Protein AF-A0A2V9M5H0-F1 (afdb_monomer)

Radius of gyration: 33.0 Å; Cα contacts (8 Å, |Δi|>4): 182; chains: 1; bounding box: 73×69×103 Å

pLDDT: mean 76.14, std 22.95, range [28.11, 98.62]

Structure (mmCIF, N/CA/C/O backbone):
data_AF-A0A2V9M5H0-F1
#
_entry.id   AF-A0A2V9M5H0-F1
#
loop_
_atom_site.group_PDB
_atom_site.id
_atom_site.type_symbol
_atom_site.label_atom_id
_atom_site.label_alt_id
_atom_site.label_comp_id
_atom_site.label_asym_id
_atom_site.label_entity_id
_atom_site.label_seq_id
_atom_site.pdbx_PDB_ins_code
_atom_site.Cartn_x
_atom_site.Cartn_y
_atom_site.Cartn_z
_atom_site.occupancy
_atom_site.B_iso_or_equiv
_atom_site.auth_seq_id
_atom_site.auth_comp_id
_atom_site.auth_asym_id
_atom_site.auth_atom_id
_atom_site.pdbx_PDB_model_num
ATOM 1 N N . MET A 1 1 ? -32.127 46.390 78.665 1.00 34.78 1 MET A N 1
ATOM 2 C CA . MET A 1 1 ? -33.159 45.472 78.131 1.00 34.78 1 MET A CA 1
ATOM 3 C C . MET A 1 1 ? -33.364 45.771 76.650 1.00 34.78 1 MET A C 1
ATOM 5 O O . MET A 1 1 ? -33.407 46.940 76.305 1.00 34.78 1 MET A O 1
ATOM 9 N N . LYS A 1 2 ? -33.476 44.709 75.834 1.00 34.00 2 LYS A N 1
ATOM 10 C CA . LYS A 1 2 ? -33.724 44.644 74.374 1.00 34.00 2 LYS A CA 1
ATOM 11 C C . LYS A 1 2 ? -32.593 45.116 73.438 1.00 34.00 2 LYS A C 1
ATOM 13 O O . LYS A 1 2 ? -32.493 46.277 73.069 1.00 34.00 2 LYS A O 1
ATOM 18 N N . LYS A 1 3 ? -31.771 44.134 73.038 1.00 31.02 3 LYS A N 1
ATOM 19 C CA . LYS A 1 3 ? -30.888 44.161 71.864 1.00 31.02 3 LYS A CA 1
ATOM 20 C C . LYS A 1 3 ? -31.726 44.011 70.590 1.00 31.02 3 LYS A C 1
ATOM 22 O O . LYS A 1 3 ? -32.644 43.196 70.547 1.00 31.02 3 LYS A O 1
ATOM 27 N N . VAL A 1 4 ? -31.344 44.797 69.593 1.00 33.59 4 VAL A N 1
ATOM 28 C CA . VAL A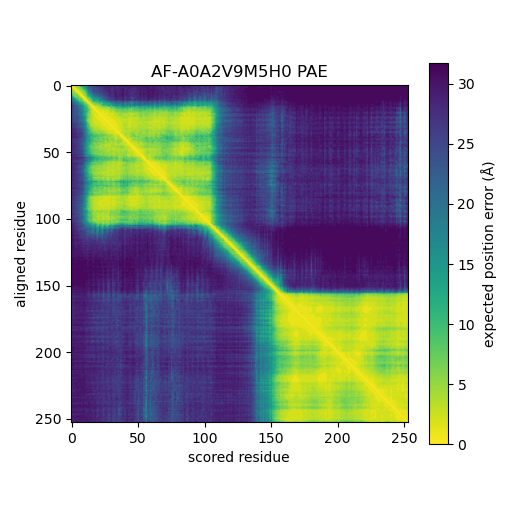 1 4 ? -31.780 44.783 68.197 1.00 33.59 4 VAL A CA 1
ATOM 29 C C . VAL A 1 4 ? -31.398 43.447 67.546 1.00 33.59 4 VAL A C 1
ATOM 31 O O . VAL A 1 4 ? -30.268 42.984 67.702 1.00 33.59 4 VAL A O 1
ATOM 34 N N . GLN A 1 5 ? -32.355 42.828 66.853 1.00 34.06 5 GLN A N 1
ATOM 35 C CA . GLN A 1 5 ? -32.122 41.774 65.866 1.00 34.06 5 GLN A CA 1
ATOM 36 C C . GLN A 1 5 ? -31.777 42.443 64.538 1.00 34.06 5 GLN A C 1
ATOM 38 O O . GLN A 1 5 ? -32.556 43.256 64.048 1.00 34.06 5 GLN A O 1
ATOM 43 N N . GLU A 1 6 ? -30.643 42.069 63.956 1.00 31.70 6 GLU A N 1
ATOM 44 C CA . GLU A 1 6 ? -30.309 42.376 62.572 1.00 31.70 6 GLU A CA 1
ATOM 45 C C . GLU A 1 6 ? -30.124 41.052 61.827 1.00 31.70 6 GLU A C 1
ATOM 47 O O . GLU A 1 6 ? -29.426 40.138 62.276 1.00 31.70 6 GLU A O 1
ATOM 52 N N . VAL A 1 7 ? -30.861 40.947 60.731 1.00 40.22 7 VAL A N 1
ATOM 53 C CA . VAL A 1 7 ? -30.960 39.809 59.824 1.00 40.22 7 VAL A CA 1
ATOM 54 C C . VAL A 1 7 ? -29.658 39.711 59.025 1.00 40.22 7 VAL A C 1
ATOM 56 O O . VAL A 1 7 ? -29.236 40.693 58.424 1.00 40.22 7 VAL A O 1
ATOM 59 N N . LYS A 1 8 ? -29.026 38.531 58.985 1.00 35.78 8 LYS A N 1
ATOM 60 C CA . LYS A 1 8 ? -28.000 38.209 57.981 1.00 35.78 8 LYS A CA 1
ATOM 61 C C . LYS A 1 8 ? -28.547 37.162 57.017 1.00 35.78 8 LYS A C 1
ATOM 63 O O . LYS A 1 8 ? -28.679 35.994 57.373 1.00 35.78 8 LYS A O 1
ATOM 68 N N . GLU A 1 9 ? -28.851 37.617 55.805 1.00 39.59 9 GLU A N 1
ATOM 69 C CA . GLU A 1 9 ? -29.012 36.792 54.609 1.00 39.59 9 GLU A CA 1
ATOM 70 C C . GLU A 1 9 ? -27.697 36.058 54.304 1.00 39.59 9 GLU A C 1
ATOM 72 O O . GLU A 1 9 ? -26.630 36.668 54.222 1.00 39.59 9 GLU A O 1
ATOM 77 N N . GLY A 1 10 ? -27.764 34.736 54.145 1.00 33.97 10 GLY A N 1
ATOM 78 C CA . GLY A 1 10 ? -26.663 33.920 53.638 1.00 33.97 10 GLY A CA 1
ATOM 79 C C . GLY A 1 10 ? -26.808 33.700 52.132 1.00 33.97 10 GLY A C 1
ATOM 80 O O . GLY A 1 10 ? -27.782 33.087 51.701 1.00 33.97 10 GLY A O 1
ATOM 81 N N . LEU A 1 11 ? -25.840 34.170 51.339 1.00 38.91 11 LEU A N 1
ATOM 82 C CA . LEU A 1 11 ? -25.717 33.848 49.910 1.00 38.91 11 LEU A CA 1
ATOM 83 C C . LEU A 1 11 ? -25.011 32.487 49.675 1.00 38.91 11 LEU A C 1
ATOM 85 O O . LEU A 1 11 ? -24.191 32.063 50.496 1.00 38.91 11 LEU A O 1
ATOM 89 N N . PRO A 1 12 ? -25.285 31.796 48.547 1.00 44.12 12 PRO A N 1
ATOM 90 C CA . PRO A 1 12 ? -24.874 30.411 48.305 1.00 44.12 12 PRO A CA 1
ATOM 91 C C . PRO A 1 12 ? -23.406 30.286 47.851 1.00 44.12 12 PRO A C 1
ATOM 93 O O . PRO A 1 12 ? -23.065 30.529 46.696 1.00 44.12 12 PRO A O 1
ATOM 96 N N . GLN A 1 13 ? -22.531 29.805 48.737 1.00 52.72 13 GLN A N 1
ATOM 97 C CA . GLN A 1 13 ? -21.090 29.613 48.477 1.00 52.72 13 GLN A CA 1
ATOM 98 C C . GLN A 1 13 ? -20.757 28.570 47.386 1.00 52.72 13 GLN A C 1
ATOM 100 O O . GLN A 1 13 ? -19.654 28.572 46.846 1.00 52.72 13 GLN A O 1
ATOM 105 N N . LYS A 1 14 ? -21.695 27.682 47.026 1.00 52.81 14 LYS A N 1
ATOM 106 C CA . LYS A 1 14 ? -21.437 26.561 46.101 1.00 52.81 14 LYS A CA 1
ATOM 107 C C . LYS A 1 14 ? -21.393 26.974 44.620 1.00 52.81 14 LYS A C 1
ATOM 109 O O . LYS A 1 14 ? -20.643 26.377 43.858 1.00 52.81 14 LYS A O 1
ATOM 114 N N . GLY A 1 15 ? -22.146 28.005 44.223 1.00 52.25 15 GLY A N 1
ATOM 115 C CA . GLY A 1 15 ? -22.193 28.478 42.829 1.00 52.25 15 GLY A CA 1
ATOM 116 C C . GLY A 1 15 ? -20.956 29.280 42.410 1.00 52.25 15 GLY A C 1
ATOM 117 O O . GLY A 1 15 ? -20.484 29.151 41.287 1.00 52.25 15 GLY A O 1
ATOM 118 N N . ILE A 1 16 ? -20.377 30.044 43.340 1.00 58.12 16 ILE A N 1
ATOM 119 C CA . ILE A 1 16 ? -19.200 30.893 43.084 1.00 58.12 16 ILE A CA 1
ATOM 120 C C . ILE A 1 16 ? -17.950 30.034 42.820 1.00 58.12 16 ILE A C 1
ATOM 122 O O . ILE A 1 16 ? -17.127 30.375 41.975 1.00 58.12 16 ILE A O 1
ATOM 126 N N . ALA A 1 17 ? -17.828 28.885 43.493 1.00 70.06 17 ALA A N 1
ATOM 127 C CA . ALA A 1 17 ? -16.705 27.966 43.307 1.00 70.06 17 ALA A CA 1
ATOM 128 C C . ALA A 1 17 ? -16.717 27.267 41.934 1.00 70.06 17 ALA A C 1
ATOM 130 O O . ALA A 1 17 ? -15.659 27.052 41.346 1.00 70.06 17 ALA A O 1
ATOM 131 N N . GLU A 1 18 ? -17.897 26.921 41.406 1.00 72.19 18 GLU A N 1
ATOM 132 C CA . GLU A 1 18 ? -18.019 26.296 40.080 1.00 72.19 18 GLU A CA 1
ATOM 133 C C . GLU A 1 18 ? -17.842 27.304 38.941 1.00 72.19 18 GLU A C 1
ATOM 135 O O . GLU A 1 18 ? -17.237 26.969 37.922 1.00 72.19 18 GLU A O 1
ATOM 140 N N . GLU A 1 19 ? -18.295 28.544 39.135 1.00 78.44 19 GLU A N 1
ATOM 141 C CA . GLU A 1 19 ? -18.054 29.654 38.209 1.00 78.44 19 GLU A CA 1
ATOM 142 C C . GLU A 1 19 ? -16.553 29.951 38.077 1.00 78.44 19 GLU A C 1
ATOM 144 O O . GLU A 1 19 ? -16.012 29.942 36.971 1.00 78.44 19 GLU A O 1
ATOM 149 N N . LEU A 1 20 ? -15.862 30.092 39.214 1.00 79.12 20 LEU A N 1
ATOM 150 C CA . LEU A 1 20 ? -14.421 30.344 39.264 1.00 79.12 20 LEU A CA 1
ATOM 151 C C . LEU A 1 20 ? -13.610 29.181 38.670 1.00 79.12 20 LEU A C 1
ATOM 153 O O . LEU A 1 20 ? -12.614 29.397 37.978 1.00 79.12 20 LEU A O 1
ATOM 157 N N . LEU A 1 21 ? -14.028 27.935 38.925 1.00 81.69 21 LEU A N 1
ATOM 158 C CA . LEU A 1 21 ? -13.392 26.755 38.338 1.00 81.69 21 LEU A CA 1
ATOM 159 C C . LEU A 1 21 ? -13.551 26.746 36.816 1.00 81.69 21 LEU A C 1
ATOM 161 O O . LEU A 1 21 ? -12.586 26.441 36.113 1.00 81.69 21 LEU A O 1
ATOM 165 N N . ARG A 1 22 ? -14.737 27.095 36.302 1.00 83.81 22 ARG A N 1
ATOM 166 C CA . ARG A 1 22 ? -14.988 27.171 34.860 1.00 83.81 22 ARG A CA 1
ATOM 167 C C . ARG A 1 22 ? -14.125 28.242 34.210 1.00 83.81 22 ARG A C 1
ATOM 169 O O . ARG A 1 22 ? -13.420 27.929 33.260 1.00 83.81 22 ARG A O 1
ATOM 176 N N . GLU A 1 23 ? -14.107 29.450 34.763 1.00 84.12 23 GLU A N 1
ATOM 177 C CA . GLU A 1 23 ? -13.317 30.569 34.239 1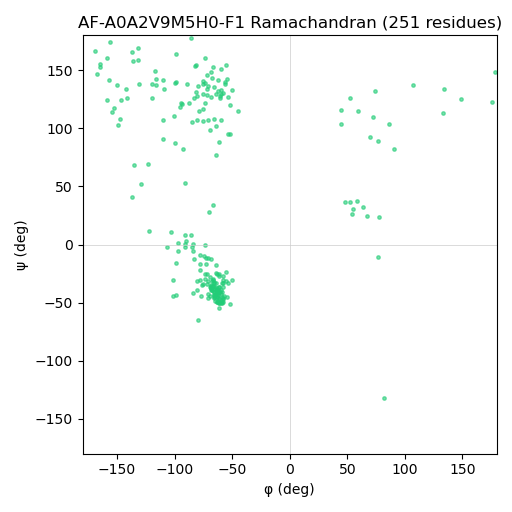.00 84.12 23 GLU A CA 1
ATOM 178 C C . GLU A 1 23 ? -11.817 30.235 34.173 1.00 84.12 23 GLU A C 1
ATOM 180 O O . GLU A 1 23 ? -11.185 30.362 33.119 1.00 84.12 23 GLU A O 1
ATOM 185 N N . LYS A 1 24 ? -11.249 29.715 35.272 1.00 84.06 24 LYS A N 1
ATOM 186 C CA . LYS A 1 24 ? -9.834 29.318 35.314 1.00 84.06 24 LYS A CA 1
ATOM 187 C C . LYS A 1 24 ? -9.524 28.149 34.374 1.00 84.06 24 LYS A C 1
ATOM 189 O O . LYS A 1 24 ? -8.464 28.141 33.748 1.00 84.06 24 LYS A O 1
ATOM 194 N N . SER A 1 25 ? -10.443 27.192 34.236 1.00 85.38 25 SER A N 1
ATOM 195 C CA . SER A 1 25 ? -10.295 26.078 33.289 1.00 85.38 25 SER A CA 1
ATOM 196 C C . SER A 1 25 ? -10.302 26.579 31.845 1.00 85.38 25 SER A C 1
ATOM 198 O O . SER A 1 25 ? -9.433 26.202 31.063 1.00 85.38 25 SER A O 1
ATOM 200 N N . THR A 1 26 ? -11.220 27.481 31.492 1.00 87.25 26 THR A N 1
ATOM 201 C CA . THR A 1 26 ? -11.288 28.081 30.154 1.00 87.25 26 THR A CA 1
ATOM 202 C C . THR A 1 26 ? -9.991 28.804 29.804 1.00 87.25 26 THR A C 1
ATOM 204 O O . THR A 1 26 ? -9.451 28.598 28.718 1.00 87.25 26 THR A O 1
ATOM 207 N N . HIS A 1 27 ? -9.437 29.597 30.726 1.00 86.44 27 HIS A N 1
ATOM 208 C CA . HIS A 1 27 ? -8.154 30.266 30.503 1.00 86.44 27 HIS A CA 1
ATOM 209 C C . HIS A 1 27 ? -6.998 29.271 30.296 1.00 86.44 27 HIS A C 1
ATOM 211 O O . HIS A 1 27 ? -6.175 29.442 29.393 1.00 86.44 27 HIS A O 1
ATOM 217 N N . TYR A 1 28 ? -6.961 28.199 31.090 1.00 86.00 28 TYR A N 1
ATOM 218 C CA . TYR A 1 28 ? -5.961 27.142 30.955 1.00 86.00 28 TYR A CA 1
ATOM 219 C C . TYR A 1 28 ? -6.005 26.474 29.572 1.00 86.00 28 TYR A C 1
ATOM 221 O O . TYR A 1 28 ? -4.983 26.415 28.888 1.00 86.00 28 TYR A O 1
ATOM 229 N N . PHE A 1 29 ? -7.185 26.041 29.115 1.00 86.38 29 PHE A N 1
ATOM 230 C CA . PHE A 1 29 ? -7.321 25.402 27.803 1.00 86.38 29 PHE A CA 1
ATOM 231 C C . PHE A 1 29 ? -7.050 26.369 26.647 1.00 86.38 29 PHE A C 1
ATOM 233 O O . PHE A 1 29 ? -6.415 25.970 25.674 1.00 86.38 29 PHE A O 1
ATOM 240 N N . LYS A 1 30 ? -7.431 27.649 26.765 1.00 86.88 30 LYS A N 1
ATOM 241 C CA . LYS A 1 30 ? -7.050 28.688 25.791 1.00 86.88 30 LYS A CA 1
ATOM 242 C C . LYS A 1 30 ? -5.538 28.848 25.672 1.00 86.88 30 LYS A C 1
ATOM 244 O O . LYS A 1 30 ? -5.026 29.025 24.571 1.00 86.88 30 LYS A O 1
ATOM 249 N N . THR A 1 31 ? -4.824 28.771 26.790 1.00 84.38 31 THR A N 1
ATOM 250 C CA . THR A 1 31 ? -3.361 28.889 26.810 1.00 84.38 31 THR A CA 1
ATOM 251 C C . THR A 1 31 ? -2.706 27.656 26.197 1.00 84.38 31 THR A C 1
ATOM 253 O O . THR A 1 31 ? -1.831 27.786 25.345 1.00 84.38 31 THR A O 1
ATOM 256 N N . LEU A 1 32 ? -3.165 26.461 26.579 1.00 84.00 32 LEU A N 1
ATOM 257 C CA . LEU A 1 32 ? -2.667 25.194 26.043 1.00 84.00 32 LEU A CA 1
ATOM 258 C C . LEU A 1 32 ? -2.862 25.124 24.525 1.00 84.00 32 LEU A C 1
ATOM 260 O O . LEU A 1 32 ? -1.907 24.883 23.791 1.00 84.00 32 LEU A O 1
ATOM 264 N N . LEU A 1 33 ? -4.076 25.411 24.049 1.00 81.56 33 LEU A N 1
ATOM 265 C CA . LEU A 1 33 ? -4.389 25.400 22.622 1.00 81.56 33 LEU A CA 1
ATOM 266 C C . LEU A 1 33 ? -3.679 26.527 21.869 1.00 81.56 33 LEU A C 1
ATOM 268 O O . LEU A 1 33 ? -3.197 26.293 20.767 1.00 81.56 33 LEU A O 1
ATOM 272 N N . GLY A 1 34 ? -3.544 27.718 22.461 1.00 82.44 34 GLY A N 1
ATOM 273 C CA . GLY A 1 34 ? -2.789 28.824 21.866 1.00 82.44 34 GLY A CA 1
ATOM 274 C C . GLY A 1 34 ? -1.315 28.491 21.643 1.00 82.44 34 GLY A C 1
ATOM 275 O O . GLY A 1 34 ? -0.777 28.778 20.573 1.00 82.44 34 GLY A O 1
ATOM 276 N N . LEU A 1 35 ? -0.673 27.803 22.593 1.00 80.31 35 LEU A N 1
ATOM 277 C CA . LEU A 1 35 ? 0.705 27.330 22.432 1.00 80.31 35 LEU A CA 1
ATOM 278 C C . LEU A 1 35 ? 0.833 26.323 21.284 1.00 80.31 35 LEU A C 1
ATOM 280 O O . LEU A 1 35 ? 1.741 26.454 20.462 1.00 80.31 35 LEU A O 1
ATOM 284 N N . THR A 1 36 ? -0.082 25.356 21.191 1.00 77.56 36 THR A N 1
ATOM 285 C CA . THR A 1 36 ? -0.056 24.346 20.123 1.00 77.56 36 THR A CA 1
ATOM 286 C C . THR A 1 36 ? -0.370 24.945 18.750 1.00 77.56 36 THR A C 1
ATOM 288 O O . THR A 1 36 ? 0.293 24.618 17.770 1.00 77.56 36 THR A O 1
ATOM 291 N N . LEU A 1 37 ? -1.319 25.881 18.682 1.00 78.75 37 LEU A N 1
ATOM 292 C CA . LEU A 1 37 ? -1.712 26.586 17.457 1.00 78.75 37 LEU A CA 1
ATOM 293 C C . LEU A 1 37 ? -0.748 27.706 17.049 1.00 78.75 37 LEU A C 1
ATOM 295 O O . LEU A 1 37 ? -0.891 28.269 15.966 1.00 78.75 37 LEU A O 1
ATOM 299 N N . ARG A 1 38 ? 0.219 28.061 17.907 1.00 80.38 38 ARG A N 1
ATOM 300 C CA . ARG A 1 38 ? 1.054 29.270 17.766 1.00 80.38 38 ARG A CA 1
ATOM 301 C C . ARG A 1 38 ? 0.213 30.541 17.585 1.00 80.38 38 ARG A C 1
ATOM 303 O O . ARG A 1 38 ? 0.588 31.454 16.849 1.00 80.38 38 ARG A O 1
ATOM 310 N N . MET A 1 39 ? -0.925 30.594 18.269 1.00 80.50 39 MET A N 1
ATOM 311 C CA . MET A 1 39 ? -1.862 31.711 18.258 1.00 80.50 39 MET A CA 1
ATOM 312 C C . MET A 1 39 ? -1.970 32.316 19.654 1.00 80.50 39 MET A C 1
ATOM 314 O O . MET A 1 39 ? -1.850 31.632 20.667 1.00 80.50 39 MET A O 1
ATOM 318 N N . ASP A 1 40 ? -2.223 33.620 19.709 1.00 78.50 40 ASP A N 1
ATOM 319 C CA . ASP A 1 40 ? -2.496 34.293 20.975 1.00 78.50 40 ASP A CA 1
ATOM 320 C C . ASP A 1 40 ? -3.796 33.746 21.589 1.00 78.50 40 ASP A C 1
ATOM 322 O O . ASP A 1 40 ? -4.832 33.702 20.922 1.00 78.50 40 ASP A O 1
ATOM 326 N N . SER A 1 41 ? -3.750 33.363 22.868 1.00 75.12 41 SER A N 1
ATOM 327 C CA . SER A 1 41 ? -4.897 32.845 23.627 1.00 75.12 41 SER A CA 1
ATOM 328 C C . SER A 1 41 ? -6.117 33.784 23.640 1.00 75.12 41 SER A C 1
ATOM 330 O O . SER A 1 41 ? -7.253 33.324 23.786 1.00 75.12 41 SER A O 1
ATOM 332 N N . HIS A 1 42 ? -5.910 35.091 23.434 1.00 76.38 42 HIS A N 1
ATOM 333 C CA . HIS A 1 42 ? -6.974 36.090 23.330 1.00 76.38 42 HIS A CA 1
ATOM 334 C C . HIS A 1 42 ? -7.684 36.097 21.969 1.00 76.38 42 HIS A C 1
ATOM 336 O O . HIS A 1 42 ? -8.784 36.634 21.871 1.00 76.38 42 HIS A O 1
ATOM 342 N N . LYS A 1 43 ? -7.095 35.492 20.928 1.00 77.75 43 LYS A N 1
ATOM 343 C CA . LYS A 1 43 ? -7.684 35.388 19.579 1.00 77.75 43 LYS A CA 1
ATOM 344 C C . LYS A 1 43 ? -8.513 34.120 19.368 1.00 77.75 43 LYS A C 1
ATOM 346 O O . LYS A 1 43 ? -9.066 33.935 18.288 1.00 77.75 43 LYS A O 1
ATOM 351 N N . ILE A 1 44 ? -8.579 33.252 20.373 1.00 79.38 44 ILE A N 1
ATOM 352 C CA . ILE A 1 44 ? -9.324 31.997 20.310 1.00 79.38 44 ILE A CA 1
ATOM 353 C C . ILE A 1 44 ? -10.721 32.232 20.890 1.00 79.38 44 ILE A C 1
ATOM 355 O O . ILE A 1 44 ? -10.862 32.656 22.042 1.00 79.38 44 ILE A O 1
ATOM 359 N N . ASP A 1 45 ? -11.755 31.968 20.101 1.00 81.69 45 ASP A N 1
ATOM 360 C CA . ASP A 1 45 ? -13.138 31.917 20.570 1.00 81.69 45 ASP A CA 1
ATOM 361 C C . ASP A 1 45 ? -13.374 30.560 21.246 1.00 81.69 45 ASP A C 1
ATOM 363 O O . ASP A 1 45 ? -12.899 29.522 20.786 1.00 81.69 45 ASP A O 1
ATOM 367 N N . THR A 1 46 ? -14.052 30.563 22.391 1.00 82.75 46 THR A N 1
ATOM 368 C CA . THR A 1 46 ? -14.291 29.338 23.163 1.00 82.75 46 THR A CA 1
ATOM 369 C C . THR A 1 46 ? -15.415 28.480 22.593 1.00 82.75 46 THR A C 1
ATOM 371 O O . THR A 1 46 ? -15.451 27.274 22.859 1.00 82.75 46 THR A O 1
ATOM 374 N N . SER A 1 47 ? -16.300 29.099 21.813 1.00 83.00 47 SER A N 1
ATOM 375 C CA . SER A 1 47 ? -17.507 28.505 21.242 1.00 83.00 47 SER A CA 1
ATOM 376 C C . SER A 1 47 ? -17.336 28.069 19.785 1.00 83.00 47 SER A C 1
ATOM 378 O O . SER A 1 47 ? -18.122 27.261 19.290 1.00 83.00 47 SER A O 1
ATOM 380 N N . GLU A 1 48 ? -16.286 28.549 19.122 1.00 84.69 48 GLU A N 1
ATOM 381 C CA . GLU A 1 48 ? -15.974 28.213 17.738 1.00 84.69 48 GLU A CA 1
ATOM 382 C C . GLU A 1 48 ? -15.376 26.794 17.640 1.00 84.69 48 GLU A C 1
ATOM 384 O O . GLU A 1 48 ? -14.531 26.415 18.465 1.00 84.69 48 GLU A O 1
ATOM 389 N N . PRO A 1 49 ? -15.783 25.986 16.641 1.00 85.00 49 PRO A N 1
ATOM 390 C CA . PRO A 1 49 ? -15.199 24.674 16.410 1.00 85.00 49 PRO A CA 1
ATOM 391 C C . PRO A 1 49 ? -13.688 24.743 16.180 1.00 85.00 49 PRO A C 1
ATOM 393 O O . PRO A 1 49 ? -13.196 25.463 15.315 1.00 85.00 49 PRO A O 1
ATOM 396 N N . LEU A 1 50 ? -12.946 23.906 16.900 1.00 80.12 50 LEU A N 1
ATOM 397 C CA . LEU A 1 50 ? -11.494 23.767 16.816 1.00 80.12 50 LEU A CA 1
ATOM 398 C C . LEU A 1 50 ? -11.011 23.498 15.379 1.00 80.12 50 LEU A C 1
ATOM 400 O O . LEU A 1 50 ? -9.967 24.008 14.975 1.00 80.12 50 LEU A O 1
ATOM 404 N N . ALA A 1 51 ? -11.804 22.782 14.576 1.00 78.38 51 ALA A N 1
ATOM 405 C CA . ALA A 1 51 ? -11.530 22.541 13.159 1.00 78.38 51 ALA A CA 1
ATOM 406 C C . ALA A 1 51 ? -11.400 23.840 12.334 1.00 78.38 51 ALA A C 1
ATOM 408 O O . ALA A 1 51 ? -10.573 23.907 11.426 1.00 78.38 51 ALA A O 1
ATOM 409 N N . ASN A 1 52 ? -12.148 24.894 12.682 1.00 81.75 52 ASN A N 1
ATOM 410 C CA . ASN A 1 52 ? -12.134 26.173 11.962 1.00 81.75 52 ASN A CA 1
ATOM 411 C C . ASN A 1 52 ? -10.849 26.979 12.217 1.00 81.75 52 ASN A C 1
ATOM 413 O O . ASN A 1 52 ? -10.502 27.853 11.426 1.00 81.75 52 ASN A O 1
ATOM 417 N N . TYR A 1 53 ? -10.091 26.637 13.264 1.00 78.31 53 TYR A N 1
ATOM 418 C CA . TYR A 1 53 ? -8.747 27.166 13.520 1.00 78.31 53 TYR A CA 1
ATOM 419 C C . TYR A 1 53 ? -7.639 26.393 12.792 1.00 78.31 53 TYR A C 1
ATOM 421 O O . TYR A 1 53 ? -6.459 26.637 13.034 1.00 78.31 53 TYR A O 1
ATOM 429 N N . GLY A 1 54 ? -7.999 25.461 11.902 1.00 72.69 54 GLY A N 1
ATOM 430 C CA . GLY A 1 54 ? -7.037 24.640 11.170 1.00 72.69 54 GLY A CA 1
ATOM 431 C C . GLY A 1 54 ? -6.444 23.509 12.009 1.00 72.69 54 GLY A C 1
ATOM 432 O O . GLY A 1 54 ? -5.347 23.046 11.708 1.00 72.69 54 GLY A O 1
ATOM 433 N N . ILE A 1 55 ? -7.144 23.066 13.061 1.00 74.50 55 ILE A N 1
ATOM 434 C CA . ILE A 1 55 ? -6.746 21.890 13.842 1.00 74.50 55 ILE A CA 1
ATOM 435 C C . ILE A 1 55 ? -6.928 20.642 12.971 1.00 74.50 55 ILE A C 1
ATOM 437 O O . ILE A 1 55 ? -8.033 20.126 12.809 1.00 74.50 55 ILE A O 1
ATOM 441 N N . ASP A 1 56 ? -5.823 20.184 12.388 1.00 74.62 56 ASP A N 1
ATOM 442 C CA . ASP A 1 56 ? -5.741 18.960 11.600 1.00 74.62 56 ASP A CA 1
ATOM 443 C C . ASP A 1 56 ? -5.494 17.718 12.478 1.00 74.62 56 ASP A C 1
ATOM 445 O O . ASP A 1 56 ? -5.333 17.784 13.700 1.00 74.62 56 ASP A O 1
ATOM 449 N N . SER A 1 57 ? -5.447 16.546 11.841 1.00 76.81 57 SER A N 1
ATOM 450 C CA . SER A 1 57 ? -5.226 15.273 12.537 1.00 76.81 57 SER A CA 1
ATOM 451 C C . SER A 1 57 ? -3.876 15.196 13.268 1.00 76.81 57 SER A C 1
ATOM 453 O O . SER A 1 57 ? -3.770 14.470 14.253 1.00 76.81 57 SER A O 1
ATOM 455 N N . ILE A 1 58 ? -2.853 15.945 12.839 1.00 79.25 58 ILE A N 1
ATOM 456 C CA . ILE A 1 58 ? -1.533 15.964 13.487 1.00 79.25 58 ILE A CA 1
ATOM 457 C C . ILE A 1 58 ? -1.598 16.813 14.760 1.00 79.25 58 ILE A C 1
ATOM 459 O O . ILE A 1 58 ? -1.116 16.392 15.815 1.00 79.25 58 ILE A O 1
ATOM 463 N N . LEU A 1 59 ? -2.243 17.978 14.688 1.00 80.00 59 LEU A N 1
ATOM 464 C CA . LEU A 1 59 ? -2.450 18.861 15.833 1.00 80.00 59 LEU A CA 1
ATOM 465 C C . LEU A 1 59 ? -3.350 18.210 16.887 1.00 80.00 59 LEU A C 1
ATOM 467 O O . LEU A 1 59 ? -3.048 18.305 18.074 1.00 80.00 59 LEU A O 1
ATOM 471 N N . ILE A 1 60 ? -4.383 17.463 16.484 1.00 81.38 60 ILE A N 1
ATOM 472 C CA . ILE A 1 60 ? -5.219 16.673 17.409 1.00 81.38 60 ILE A CA 1
ATOM 473 C C . ILE A 1 60 ? -4.371 15.677 18.206 1.00 81.38 60 ILE A C 1
ATOM 475 O O . ILE A 1 60 ? -4.532 15.564 19.422 1.00 81.38 60 ILE A O 1
ATOM 479 N N . VAL A 1 61 ? -3.440 14.976 17.550 1.00 81.75 61 VAL A N 1
ATOM 480 C CA . VAL A 1 61 ? -2.540 14.029 18.227 1.00 81.75 61 VAL A CA 1
ATOM 481 C C . VAL A 1 61 ? -1.630 14.748 19.226 1.00 81.75 61 VAL A C 1
ATOM 483 O O . VAL A 1 61 ? -1.458 14.259 20.343 1.00 81.75 61 VAL A O 1
ATOM 486 N N . GLN A 1 62 ? -1.092 15.917 18.868 1.00 81.44 62 GLN A N 1
ATOM 487 C CA . GLN A 1 62 ? -0.241 16.714 19.760 1.00 81.44 62 GLN A CA 1
ATOM 488 C C . GLN A 1 62 ? -1.009 17.250 20.973 1.00 81.44 62 GLN A C 1
ATOM 490 O O . GLN A 1 62 ? -0.541 17.103 22.100 1.00 81.44 62 GLN A O 1
ATOM 495 N N . ILE A 1 63 ? -2.206 17.806 20.765 1.00 82.81 63 ILE A N 1
ATOM 496 C CA . ILE A 1 63 ? -3.061 18.303 21.851 1.00 82.81 63 ILE A CA 1
ATOM 497 C C . ILE A 1 63 ? -3.438 17.145 22.779 1.00 82.81 63 ILE A C 1
ATOM 499 O O . ILE A 1 63 ? -3.289 17.263 23.993 1.00 82.81 63 ILE A O 1
ATOM 503 N N . ASN A 1 64 ? -3.862 16.003 22.229 1.00 83.69 64 ASN A N 1
ATOM 504 C CA . ASN A 1 64 ? -4.179 14.819 23.027 1.00 83.69 64 ASN A CA 1
ATOM 505 C C . ASN A 1 64 ? -2.974 14.348 23.851 1.00 83.69 64 ASN A C 1
ATOM 507 O O . ASN A 1 64 ? -3.140 13.995 25.015 1.00 83.69 64 ASN A O 1
ATOM 511 N N . HIS A 1 65 ? -1.765 14.369 23.286 1.00 83.06 65 HIS A N 1
ATOM 512 C CA . HIS A 1 65 ? -0.551 14.036 24.026 1.00 83.06 65 HIS A CA 1
ATOM 513 C C . HIS A 1 65 ? -0.312 15.000 25.199 1.00 83.06 65 HIS A C 1
ATOM 515 O O . HIS A 1 65 ? -0.186 14.540 26.332 1.00 83.06 65 HIS A O 1
ATOM 521 N N . SER A 1 66 ? -0.352 16.317 24.963 1.00 81.62 66 SER A N 1
ATOM 522 C CA . SER A 1 66 ? -0.177 17.329 26.017 1.00 81.62 66 SER A CA 1
ATOM 523 C C . SER A 1 66 ? -1.248 17.248 27.105 1.00 81.62 66 SER A C 1
ATOM 525 O O . SER A 1 66 ? -0.959 17.435 28.285 1.00 81.62 66 SER A O 1
ATOM 527 N N . LEU A 1 67 ? -2.491 16.937 26.735 1.00 83.81 67 LEU A N 1
ATOM 528 C CA . LEU A 1 67 ? -3.549 16.723 27.713 1.00 83.81 67 LEU A CA 1
ATOM 529 C C . LEU A 1 67 ? -3.291 15.458 28.544 1.00 83.81 67 LEU A C 1
ATOM 531 O O . LEU A 1 67 ? -3.517 15.486 29.754 1.00 83.81 67 LEU A O 1
ATOM 535 N N . ARG A 1 68 ? -2.785 14.369 27.945 1.00 83.44 68 ARG A N 1
ATOM 536 C CA . ARG A 1 68 ? -2.494 13.127 28.683 1.00 83.44 68 ARG A CA 1
ATOM 537 C C . ARG A 1 68 ? -1.356 13.281 29.683 1.00 83.44 68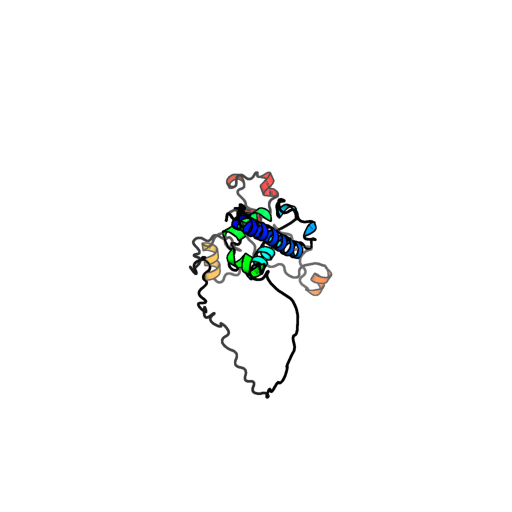 ARG A C 1
ATOM 539 O O . ARG A 1 68 ? -1.427 12.711 30.766 1.00 83.44 68 ARG A O 1
ATOM 546 N N . GLU A 1 69 ? -0.340 14.078 29.361 1.00 80.12 69 GLU A N 1
ATOM 547 C CA . GLU A 1 69 ? 0.739 14.390 30.311 1.00 80.12 69 GLU A CA 1
ATOM 548 C C . GLU A 1 69 ? 0.207 15.032 31.599 1.00 80.12 69 GLU A C 1
ATOM 550 O O . GLU A 1 69 ? 0.772 14.845 32.677 1.00 80.12 69 GLU A O 1
ATOM 555 N N . VAL A 1 70 ? -0.895 15.777 31.491 1.00 78.25 70 VAL A N 1
ATOM 556 C CA . VAL A 1 70 ? -1.441 16.577 32.585 1.00 78.25 70 VAL A CA 1
ATOM 557 C C . VAL A 1 70 ? -2.598 15.882 33.310 1.00 78.25 70 VAL A C 1
ATOM 559 O O . VAL A 1 70 ? -2.652 15.904 34.541 1.00 78.25 70 VAL A O 1
ATOM 562 N N . PHE A 1 71 ? -3.524 15.264 32.576 1.00 78.25 71 PHE A N 1
ATOM 563 C CA . PHE A 1 71 ? -4.744 14.663 33.131 1.00 78.25 71 PHE A CA 1
ATOM 564 C C . PHE A 1 71 ? -4.725 13.128 33.152 1.00 78.25 71 PHE A C 1
ATOM 566 O O . PHE A 1 71 ? -5.660 12.521 33.672 1.00 78.25 71 PHE A O 1
ATOM 573 N N . GLY A 1 72 ? -3.663 12.496 32.646 1.00 77.88 72 GLY A N 1
ATOM 574 C CA . GLY A 1 72 ? -3.533 11.043 32.592 1.00 77.88 72 GLY A CA 1
ATOM 575 C C . GLY A 1 72 ? -4.259 10.449 31.389 1.00 77.88 72 GLY A C 1
ATOM 576 O O . GLY A 1 72 ? -4.086 10.898 30.260 1.00 77.88 72 GLY A O 1
ATOM 577 N N . GLU A 1 73 ? -5.050 9.402 31.595 1.00 75.25 73 GLU A N 1
ATOM 578 C CA . GLU A 1 73 ? -5.703 8.719 30.481 1.00 75.25 73 GLU A CA 1
ATOM 579 C C . GLU A 1 73 ? -6.859 9.526 29.897 1.00 75.25 73 GLU A C 1
ATOM 581 O O . GLU A 1 73 ? -7.827 9.858 30.577 1.00 75.25 73 GLU A O 1
ATOM 586 N N . ILE A 1 74 ? -6.756 9.814 28.600 1.00 77.25 74 ILE A N 1
ATOM 587 C CA . ILE A 1 74 ? -7.760 10.538 27.827 1.00 77.25 74 ILE A CA 1
ATOM 588 C C . ILE A 1 74 ? -8.028 9.756 26.550 1.00 77.25 74 ILE A C 1
ATOM 590 O O . ILE A 1 74 ? -7.089 9.286 25.900 1.00 77.25 74 ILE A O 1
ATOM 594 N N . ASN A 1 75 ? -9.303 9.667 26.171 1.00 77.75 75 ASN A N 1
ATOM 595 C CA . ASN A 1 75 ? -9.714 9.044 24.922 1.00 77.75 75 ASN A CA 1
ATOM 596 C C . ASN A 1 75 ? -9.081 9.755 23.707 1.00 77.75 75 ASN A C 1
ATOM 598 O O . ASN A 1 75 ? -9.130 10.977 23.581 1.00 77.75 75 ASN A O 1
ATOM 602 N N . ASN A 1 76 ? -8.528 8.977 22.779 1.00 71.50 76 ASN A N 1
ATOM 603 C CA . ASN A 1 76 ? -7.939 9.468 21.534 1.00 71.50 76 ASN A CA 1
ATOM 604 C C . ASN A 1 76 ? -8.963 10.182 20.642 1.00 71.50 76 ASN A C 1
ATOM 606 O O . ASN A 1 76 ? -8.579 11.070 19.881 1.00 71.50 76 ASN A O 1
ATOM 610 N N . SER A 1 77 ? -10.249 9.825 20.749 1.00 79.56 77 SER A N 1
ATOM 611 C CA . SER A 1 77 ? -11.334 10.480 20.015 1.00 79.56 77 SER A CA 1
ATOM 612 C C . SER A 1 77 ? -11.871 11.746 20.689 1.00 79.56 77 SER A C 1
ATOM 614 O O . SER A 1 77 ? -12.772 12.369 20.133 1.00 79.56 77 SER A O 1
ATOM 616 N N . LEU A 1 78 ? -11.334 12.164 21.847 1.00 80.94 78 LEU A N 1
ATOM 617 C CA . LEU A 1 78 ? -11.939 13.226 22.659 1.00 80.94 78 LEU A CA 1
ATOM 618 C C . LEU A 1 78 ? -12.222 14.496 21.846 1.00 80.94 78 LEU A C 1
ATOM 620 O O . LEU A 1 78 ? -13.345 14.982 21.850 1.00 80.94 78 LEU A O 1
ATOM 624 N N . LEU A 1 79 ? -11.238 15.010 21.107 1.00 78.31 79 LEU A N 1
ATOM 625 C CA . LEU A 1 79 ? -11.385 16.260 20.348 1.00 78.31 79 LEU A CA 1
ATOM 626 C C . LEU A 1 79 ? -12.303 16.145 19.117 1.00 78.31 79 LEU A C 1
ATOM 628 O O . LEU A 1 79 ? -12.696 17.168 18.562 1.00 78.31 79 LEU A O 1
ATOM 632 N N . PHE A 1 80 ? -12.681 14.928 18.707 1.00 76.88 80 PHE A N 1
ATOM 633 C CA . PHE A 1 80 ? -13.729 14.718 17.700 1.00 76.88 80 PHE A CA 1
ATOM 634 C C . PHE A 1 80 ? -15.132 14.819 18.317 1.00 76.88 80 PHE A C 1
ATOM 636 O O . PHE A 1 80 ? -16.067 15.271 17.652 1.00 76.88 80 PHE A O 1
ATOM 643 N N . GLU A 1 81 ? -15.269 14.429 19.588 1.00 78.75 81 GLU A N 1
ATOM 644 C CA . GLU A 1 81 ? -16.520 14.470 20.353 1.00 78.75 81 GLU A CA 1
ATOM 645 C C . GLU A 1 81 ? -16.774 15.856 20.972 1.00 78.75 81 GLU A C 1
ATOM 647 O O . GLU A 1 81 ? -17.892 16.367 20.925 1.00 78.75 81 GLU A O 1
ATOM 652 N N . VAL A 1 82 ? -15.735 16.492 21.525 1.00 82.06 82 VAL A N 1
ATOM 653 C CA . VAL A 1 82 ? -15.776 17.851 22.087 1.00 82.06 82 VAL A CA 1
ATOM 654 C C . VAL A 1 82 ? -14.989 18.816 21.207 1.00 82.06 82 VAL A C 1
ATOM 656 O O . VAL A 1 82 ? -13.793 19.032 21.378 1.00 82.06 82 VAL A O 1
ATOM 659 N N . GLN A 1 83 ? -15.706 19.415 20.260 1.00 84.62 83 GLN A N 1
ATOM 660 C CA . GLN A 1 83 ? -15.131 20.239 19.196 1.00 84.62 83 GLN A CA 1
ATOM 661 C C . GLN A 1 83 ? -14.885 21.700 19.591 1.00 84.62 83 GLN A C 1
ATOM 663 O O . GLN A 1 83 ? -14.382 22.451 18.769 1.00 84.62 83 GLN A O 1
ATOM 668 N N . THR A 1 84 ? -15.233 22.131 20.805 1.00 87.88 84 THR A N 1
ATOM 669 C CA . THR A 1 84 ? -15.065 23.522 21.267 1.00 87.88 84 THR A CA 1
ATOM 670 C C . THR A 1 84 ? -14.404 23.560 22.642 1.00 87.88 84 THR A C 1
ATOM 672 O O . THR A 1 84 ? -14.465 22.583 23.397 1.00 87.88 84 THR A O 1
ATOM 675 N N . ILE A 1 85 ? -13.792 24.691 23.006 1.00 84.31 85 ILE A N 1
ATOM 676 C CA . ILE A 1 85 ? -13.167 24.859 24.329 1.00 84.31 85 ILE A CA 1
ATOM 677 C C . ILE A 1 85 ? -14.220 24.775 25.431 1.00 84.31 85 ILE A C 1
ATOM 679 O O . ILE A 1 85 ? -13.975 24.150 26.459 1.00 84.31 85 ILE A O 1
ATOM 683 N N . ASP A 1 86 ? -15.408 25.338 25.216 1.00 84.75 86 ASP A N 1
ATOM 684 C CA . ASP A 1 86 ? -16.492 25.265 26.199 1.00 84.75 86 ASP A CA 1
ATOM 685 C C . ASP A 1 86 ? -16.952 23.820 26.437 1.00 84.75 86 ASP A C 1
ATOM 687 O O . ASP A 1 86 ? -17.178 23.405 27.580 1.00 84.75 86 ASP A O 1
ATOM 691 N N . ALA A 1 87 ? -17.031 23.018 25.370 1.00 84.62 87 ALA A N 1
ATOM 692 C CA . ALA A 1 87 ? -17.351 21.599 25.470 1.00 84.62 87 ALA A CA 1
ATOM 693 C C . ALA A 1 87 ? -16.230 20.814 26.175 1.00 84.62 87 ALA A C 1
ATOM 695 O O . ALA A 1 87 ? -16.515 19.961 27.019 1.00 84.62 87 ALA A O 1
ATOM 696 N N . LEU A 1 88 ? -14.969 21.155 25.897 1.00 85.31 88 LEU A N 1
ATOM 697 C CA . LEU A 1 88 ? -13.791 20.569 26.534 1.00 85.31 88 LEU A CA 1
ATOM 698 C C . LEU A 1 88 ? -13.758 20.868 28.040 1.00 85.31 88 LEU A C 1
ATOM 700 O O . LEU A 1 88 ? -13.650 19.955 28.856 1.00 85.31 88 LEU A O 1
ATOM 704 N N . VAL A 1 89 ? -13.942 22.131 28.432 1.00 86.19 89 VAL A N 1
ATOM 705 C CA . VAL A 1 89 ? -14.014 22.560 29.837 1.00 86.19 89 VAL A CA 1
ATOM 706 C C . VAL A 1 89 ? -15.134 21.820 30.561 1.00 86.19 89 VAL A C 1
ATOM 708 O O . VAL A 1 89 ? -14.920 21.264 31.639 1.00 86.19 89 VAL A O 1
ATOM 711 N N . LYS A 1 90 ? -16.324 21.752 29.955 1.00 86.50 90 LYS A N 1
ATOM 712 C CA . LYS A 1 90 ? -17.467 21.030 30.525 1.00 86.50 90 LYS A CA 1
ATOM 713 C C . LYS A 1 90 ? -17.176 19.539 30.703 1.00 86.50 90 LYS A C 1
ATOM 715 O O . LYS A 1 90 ? -17.568 18.968 31.722 1.00 86.50 90 LYS A O 1
ATOM 720 N N . TYR A 1 91 ? -16.491 18.919 29.743 1.00 86.19 91 TYR A N 1
ATOM 721 C CA . TYR A 1 91 ? -16.069 17.525 29.833 1.00 86.19 91 TYR A CA 1
ATOM 722 C C . TYR A 1 91 ? -15.116 17.317 31.014 1.00 86.19 91 TYR A C 1
ATOM 724 O O . TYR A 1 91 ? -15.433 16.531 31.903 1.00 86.19 91 TYR A O 1
ATOM 732 N N . PHE A 1 92 ? -14.019 18.076 31.096 1.00 84.69 92 PHE A N 1
ATOM 733 C CA . PHE A 1 92 ? -13.016 17.896 32.153 1.00 84.69 92 PHE A CA 1
ATOM 734 C C . PHE A 1 92 ? -13.525 18.261 33.552 1.00 84.69 92 PHE A C 1
ATOM 736 O O . PHE A 1 92 ? -13.133 17.614 34.521 1.00 84.69 92 PHE A O 1
ATOM 743 N N . ILE A 1 93 ? -14.448 19.221 33.687 1.00 85.12 93 ILE A N 1
ATOM 744 C CA . ILE A 1 93 ? -15.118 19.485 34.973 1.00 85.12 93 ILE A CA 1
ATOM 745 C C . ILE A 1 93 ? -15.956 18.277 35.416 1.00 85.12 93 ILE A C 1
ATOM 747 O O . ILE A 1 93 ? -16.076 18.022 36.614 1.00 85.12 93 ILE A O 1
ATOM 751 N N . LYS A 1 94 ? -16.533 17.520 34.474 1.00 83.50 94 LYS A N 1
ATOM 752 C CA . LYS A 1 94 ? -17.353 16.339 34.773 1.00 83.50 94 LYS A CA 1
ATOM 753 C C . LYS A 1 94 ? -16.511 15.092 35.058 1.00 83.50 94 LYS A C 1
ATOM 755 O O . LYS A 1 94 ? -16.891 14.309 35.922 1.00 83.50 94 LYS A O 1
ATOM 760 N N . THR A 1 95 ? -15.415 14.888 34.330 1.00 81.94 95 THR A N 1
ATOM 761 C CA . THR A 1 95 ? -14.632 13.638 34.356 1.00 81.94 95 THR A CA 1
ATOM 762 C C . THR A 1 95 ? -13.357 13.720 35.196 1.00 81.94 95 THR A C 1
ATOM 764 O O . THR A 1 95 ? -12.977 12.723 35.801 1.00 81.94 95 THR A O 1
ATOM 767 N N . HIS A 1 96 ? -12.725 14.894 35.299 1.00 81.44 96 HIS A N 1
ATOM 768 C CA . HIS A 1 96 ? -11.413 15.079 35.936 1.00 81.44 96 HIS A CA 1
ATOM 769 C C . HIS A 1 96 ? -11.356 16.332 36.836 1.00 81.44 96 HIS A C 1
ATOM 771 O O . HIS A 1 96 ? -10.358 17.061 36.856 1.00 81.44 96 HIS A O 1
ATOM 777 N N . LYS A 1 97 ? -12.423 16.588 37.609 1.00 79.62 97 LYS A N 1
ATOM 778 C CA . LYS A 1 97 ? -12.559 17.777 38.476 1.00 79.62 97 LYS A CA 1
ATOM 779 C C . LYS A 1 97 ? -11.387 17.955 39.451 1.00 79.62 97 LYS A C 1
ATOM 781 O O . LYS A 1 97 ? -10.847 19.053 39.561 1.00 79.62 97 LYS A O 1
ATOM 786 N N . ASP A 1 98 ? -10.962 16.879 40.111 1.00 76.62 98 ASP A N 1
ATOM 787 C CA . ASP A 1 98 ? -9.901 16.925 41.128 1.00 76.62 98 ASP A CA 1
ATOM 788 C C . ASP A 1 98 ? -8.525 17.234 40.518 1.00 76.62 98 ASP A C 1
ATOM 790 O O . ASP A 1 98 ? -7.726 17.975 41.095 1.00 76.62 98 ASP A O 1
ATOM 794 N N . ALA A 1 99 ? -8.260 16.724 39.310 1.00 78.06 99 ALA A N 1
ATOM 795 C CA . ALA A 1 99 ? -7.040 17.036 38.573 1.00 78.06 99 ALA A CA 1
ATOM 796 C C . ALA A 1 99 ? -7.003 18.520 38.176 1.00 78.06 99 ALA A C 1
ATOM 798 O O . ALA A 1 99 ? -5.991 19.183 38.408 1.00 78.06 99 ALA A O 1
ATOM 799 N N . LEU A 1 100 ? -8.117 19.067 37.667 1.00 80.88 100 LEU A N 1
ATOM 800 C CA . LEU A 1 100 ? -8.237 20.495 37.346 1.00 80.88 100 LEU A CA 1
ATOM 801 C C . LEU A 1 100 ? -7.981 21.382 38.570 1.00 80.88 100 LEU A C 1
ATOM 803 O O . LEU A 1 100 ? -7.211 22.335 38.476 1.00 80.88 100 LEU A O 1
ATOM 807 N N . ILE A 1 101 ? -8.567 21.060 39.726 1.00 79.06 101 ILE A N 1
ATOM 808 C CA . ILE A 1 101 ? -8.375 21.830 40.968 1.00 79.06 101 ILE A CA 1
ATOM 809 C C . ILE A 1 101 ? -6.895 21.852 41.382 1.00 79.06 101 ILE A C 1
ATOM 811 O O . ILE A 1 101 ? -6.355 22.917 41.706 1.00 79.06 101 ILE A O 1
ATOM 815 N N . LYS A 1 102 ? -6.215 20.703 41.279 1.00 81.38 102 LYS A N 1
ATOM 816 C CA . LYS A 1 102 ? -4.791 20.556 41.602 1.00 81.38 102 LYS A CA 1
ATOM 817 C C . LYS A 1 102 ? -3.883 21.349 40.654 1.00 81.38 102 LYS A C 1
ATOM 819 O O . LYS A 1 102 ? -2.952 22.013 41.112 1.00 81.38 102 LYS A O 1
ATOM 824 N N . ILE A 1 103 ? -4.149 21.304 39.346 1.00 77.94 103 ILE A N 1
ATOM 825 C CA . ILE A 1 103 ? -3.360 22.007 38.314 1.00 77.94 103 ILE A CA 1
ATOM 826 C C . ILE A 1 103 ? -3.556 23.518 38.412 1.00 77.94 103 ILE A C 1
ATOM 828 O O . ILE A 1 103 ? -2.588 24.276 38.385 1.00 77.94 103 ILE A O 1
ATOM 832 N N . LEU A 1 104 ? -4.804 23.954 38.591 1.00 79.12 104 LEU A N 1
ATOM 833 C CA . LEU A 1 104 ? -5.163 25.364 38.740 1.00 79.12 104 LEU A CA 1
ATOM 834 C C . LEU A 1 104 ? -4.767 25.930 40.112 1.00 79.12 104 LEU A C 1
ATOM 836 O O . LEU A 1 104 ? -5.000 27.113 40.371 1.00 79.12 104 LEU A O 1
ATOM 840 N N . ARG A 1 105 ? -4.177 25.095 40.988 1.00 67.50 105 ARG A N 1
ATOM 841 C CA . ARG A 1 105 ? -3.771 25.422 42.363 1.00 67.50 105 ARG A CA 1
ATOM 842 C C . ARG A 1 105 ? -4.881 26.140 43.133 1.00 67.50 105 ARG A C 1
ATOM 844 O O . ARG A 1 105 ? -4.619 27.026 43.944 1.00 67.50 105 ARG A O 1
ATOM 851 N N . LEU A 1 106 ? -6.129 25.746 42.883 1.00 61.03 106 LEU A N 1
ATOM 852 C CA . LEU A 1 106 ? -7.301 26.314 43.549 1.00 61.03 106 LEU A CA 1
ATOM 853 C C . LEU A 1 106 ? -7.359 25.941 45.041 1.00 61.03 106 LEU A C 1
ATOM 855 O O . LEU A 1 106 ? -8.070 26.597 45.793 1.00 61.03 106 LEU A O 1
ATOM 859 N N . ASP A 1 107 ? -6.535 24.984 45.480 1.00 48.50 107 ASP A N 1
ATOM 860 C CA . ASP A 1 107 ? -6.333 24.630 46.892 1.00 48.50 107 ASP A CA 1
ATOM 861 C C . ASP A 1 107 ? -5.480 25.648 47.679 1.00 48.50 107 ASP A C 1
ATOM 863 O O . ASP A 1 107 ? -5.378 25.561 48.901 1.00 48.50 107 ASP A O 1
ATOM 867 N N . LYS A 1 108 ? -4.846 26.620 47.007 1.00 41.53 108 LYS A N 1
ATOM 868 C CA . LYS A 1 108 ? -4.019 27.661 47.641 1.00 41.53 108 LYS A CA 1
ATOM 869 C C . LYS A 1 108 ? -4.318 29.041 47.058 1.00 41.53 108 LYS A C 1
ATOM 871 O O . LYS A 1 108 ? -3.483 29.661 46.409 1.00 41.53 108 LYS A O 1
ATOM 876 N N . GLN A 1 109 ? -5.511 29.550 47.338 1.00 40.72 109 GLN A N 1
ATOM 877 C CA . GLN A 1 109 ? -5.737 30.994 47.417 1.00 40.72 109 GLN A CA 1
ATOM 878 C C . GLN A 1 109 ? -6.302 31.351 48.789 1.00 40.72 109 GLN A C 1
ATOM 880 O O . GLN A 1 109 ? -7.442 31.771 48.921 1.00 40.72 109 GLN A O 1
ATOM 885 N N . THR A 1 110 ? -5.448 31.204 49.799 1.00 35.00 110 THR A N 1
ATOM 886 C CA . THR A 1 110 ? -5.296 32.195 50.867 1.00 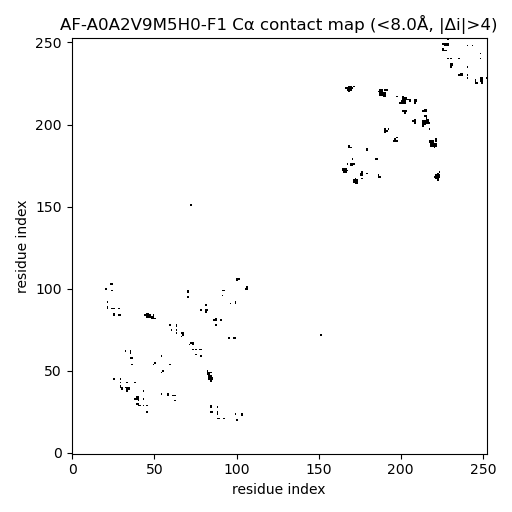35.00 110 THR A CA 1
ATOM 887 C C . THR A 1 110 ? -3.827 32.192 51.308 1.00 35.00 110 THR A C 1
ATOM 889 O O . THR A 1 110 ? -3.335 31.150 51.739 1.00 35.00 110 THR A O 1
ATOM 892 N N . VAL A 1 111 ? -3.210 33.378 51.252 1.00 32.91 111 VAL A N 1
ATOM 893 C CA . VAL A 1 111 ? -2.003 33.845 51.971 1.00 32.91 111 VAL A CA 1
ATOM 894 C C . VAL A 1 111 ? -0.613 33.549 51.347 1.00 32.91 111 VAL A C 1
ATOM 896 O O . VAL A 1 111 ? -0.122 32.426 51.415 1.00 32.91 111 VAL A O 1
ATOM 899 N N . ASP A 1 112 ? -0.050 34.618 50.753 1.00 29.83 112 ASP A N 1
ATOM 900 C CA . ASP A 1 112 ? 1.332 35.167 50.797 1.00 29.83 112 ASP A CA 1
ATOM 901 C C . ASP A 1 112 ? 2.515 34.290 50.330 1.00 29.83 112 ASP A C 1
ATOM 903 O O . ASP A 1 112 ? 2.702 33.153 50.747 1.00 29.83 112 ASP A O 1
ATOM 907 N N . GLU A 1 113 ? 3.191 34.675 49.242 1.00 29.92 113 GLU A N 1
ATOM 908 C CA . GLU A 1 113 ? 4.368 35.569 49.157 1.00 29.92 113 GLU A CA 1
ATOM 909 C C . GLU A 1 113 ? 5.689 34.937 49.630 1.00 29.92 113 GLU A C 1
ATOM 911 O O . GLU A 1 113 ? 5.799 34.344 50.694 1.00 29.92 113 GLU A O 1
ATOM 916 N N . GLU A 1 114 ? 6.687 35.133 48.766 1.00 28.81 114 GLU A N 1
ATOM 917 C CA . GLU A 1 114 ? 8.102 35.271 49.098 1.00 28.81 114 GLU A CA 1
ATOM 918 C C . GLU A 1 114 ? 8.919 34.040 49.557 1.00 28.81 114 GLU A C 1
ATOM 920 O O . GLU A 1 114 ? 8.896 33.560 50.682 1.00 28.81 114 GLU A O 1
ATOM 925 N N . ASP A 1 115 ? 9.800 33.654 48.626 1.00 28.11 115 ASP A N 1
ATOM 926 C CA . ASP A 1 115 ? 11.248 33.790 48.823 1.00 28.11 115 ASP A CA 1
ATOM 927 C C . ASP A 1 115 ? 12.080 32.514 49.088 1.00 28.11 115 ASP A C 1
ATOM 929 O O . ASP A 1 115 ? 11.760 31.607 49.852 1.00 28.11 115 ASP A O 1
ATOM 933 N N . SER A 1 116 ? 13.226 32.514 48.401 1.00 30.45 116 SER A N 1
ATOM 934 C CA . SER A 1 116 ? 14.482 31.863 48.767 1.00 30.45 116 SER A CA 1
ATOM 935 C C . SER A 1 116 ? 14.655 30.343 48.591 1.00 30.45 116 SER A C 1
ATOM 937 O O . SER A 1 116 ? 14.620 29.530 49.511 1.00 30.45 116 SER A O 1
ATOM 939 N N . ARG A 1 117 ? 15.117 29.986 47.382 1.00 29.56 117 ARG A N 1
ATOM 940 C CA . ARG A 1 117 ? 16.314 29.122 47.198 1.00 29.56 117 ARG A CA 1
ATOM 941 C C . ARG A 1 117 ? 17.511 29.759 47.951 1.00 29.56 117 ARG A C 1
ATOM 943 O O . ARG A 1 117 ? 17.535 30.986 47.978 1.00 29.56 117 ARG A O 1
ATOM 950 N N . PRO A 1 118 ? 18.567 29.034 48.417 1.00 41.44 118 PRO A N 1
ATOM 951 C CA . PRO A 1 118 ? 19.413 28.272 47.483 1.00 41.44 118 PRO A CA 1
ATOM 952 C C . PRO A 1 118 ? 20.270 27.083 47.997 1.00 41.44 118 PRO A C 1
ATOM 954 O O . PRO A 1 118 ? 20.654 26.973 49.151 1.00 41.44 118 PRO A O 1
ATOM 957 N N . HIS A 1 119 ? 20.647 26.251 47.013 1.00 29.47 119 HIS A N 1
ATOM 958 C CA . HIS A 1 119 ? 21.962 25.624 46.770 1.00 29.47 119 HIS A CA 1
ATOM 959 C C . HIS A 1 119 ? 22.686 24.838 47.883 1.00 29.47 119 HIS A C 1
ATOM 961 O O . HIS A 1 119 ? 23.206 25.418 48.831 1.00 29.47 119 HIS A O 1
ATOM 967 N N . LYS A 1 120 ? 23.056 23.586 47.556 1.00 30.83 120 LYS A N 1
ATOM 968 C CA . LYS A 1 120 ? 24.486 23.225 47.465 1.00 30.83 120 LYS A CA 1
ATOM 969 C C . LYS A 1 120 ? 24.760 21.981 46.611 1.00 30.83 120 LYS A C 1
ATOM 971 O O . LYS A 1 120 ? 24.235 20.902 46.848 1.00 30.83 120 LYS A O 1
ATOM 976 N N . VAL A 1 121 ? 25.629 22.197 45.627 1.00 28.25 121 VAL A N 1
ATOM 977 C CA . VAL A 1 121 ? 26.325 21.231 44.765 1.00 28.25 121 VAL A CA 1
ATOM 978 C C . VAL A 1 121 ? 27.552 20.673 45.499 1.00 28.25 121 VAL A C 1
ATOM 980 O O . VAL A 1 121 ? 28.131 21.400 46.311 1.00 28.25 121 VAL A O 1
ATOM 983 N N . LYS A 1 122 ? 27.967 19.454 45.106 1.00 30.00 122 LYS A N 1
ATOM 984 C CA . LYS A 1 122 ? 29.309 18.802 45.137 1.00 30.00 122 LYS A CA 1
ATOM 985 C C . LYS A 1 122 ? 29.164 17.374 45.698 1.00 30.00 122 LYS A C 1
ATOM 987 O O . LYS A 1 122 ? 28.471 17.186 46.683 1.00 30.00 122 LYS A O 1
ATOM 992 N N . THR A 1 123 ? 29.739 16.308 45.139 1.00 28.17 123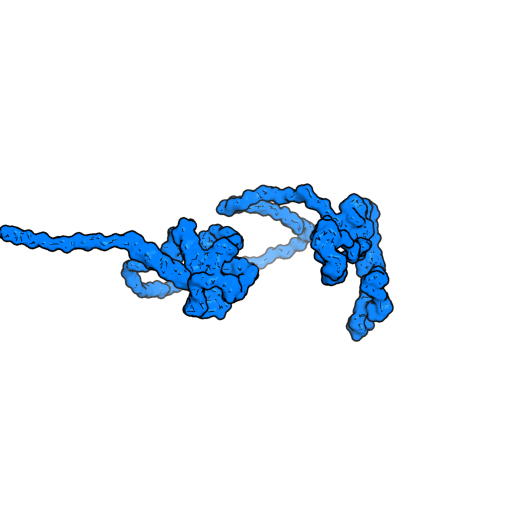 THR A N 1
ATOM 993 C CA . THR A 1 123 ? 30.967 16.182 44.340 1.00 28.17 123 THR A CA 1
ATOM 994 C C . THR A 1 123 ? 31.008 14.797 43.684 1.00 28.17 123 THR A C 1
ATOM 996 O O . THR A 1 123 ? 30.565 13.817 44.278 1.00 28.17 123 THR A O 1
ATOM 999 N N . GLU A 1 124 ? 31.591 14.736 42.491 1.00 30.70 124 GLU A N 1
ATOM 1000 C CA . GLU A 1 124 ? 31.990 13.533 41.754 1.00 30.70 124 GLU A CA 1
ATOM 1001 C C . GLU A 1 124 ? 33.011 12.684 42.524 1.00 30.70 124 GLU A C 1
ATOM 1003 O O . GLU A 1 124 ? 33.866 13.257 43.198 1.00 30.70 124 GLU A O 1
ATOM 1008 N N . LYS A 1 125 ? 33.007 11.358 42.297 1.00 31.75 125 LYS A N 1
ATOM 1009 C CA . LYS A 1 125 ? 34.221 10.560 42.020 1.00 31.75 125 LYS A CA 1
ATOM 1010 C C . LYS A 1 125 ? 33.890 9.319 41.180 1.00 31.75 125 LYS A C 1
ATOM 1012 O O . LYS A 1 125 ? 33.189 8.416 41.625 1.00 31.75 125 LYS A O 1
ATOM 1017 N N . THR A 1 126 ? 34.467 9.275 39.986 1.00 29.89 126 THR A N 1
ATOM 1018 C CA . THR A 1 126 ? 34.713 8.085 39.156 1.00 29.89 126 THR A CA 1
ATOM 1019 C C . THR A 1 126 ? 35.865 7.253 39.744 1.00 29.89 126 THR A C 1
ATOM 1021 O O . THR A 1 126 ? 36.700 7.802 40.470 1.00 29.89 126 THR A O 1
ATOM 1024 N N . PRO A 1 127 ? 35.990 5.961 39.377 1.00 35.56 127 PRO A N 1
ATOM 1025 C CA . PRO A 1 127 ? 37.190 5.589 38.616 1.00 35.56 127 PRO A CA 1
ATOM 1026 C C . PRO A 1 127 ? 36.992 4.542 37.489 1.00 35.56 127 PRO A C 1
ATOM 1028 O O . PRO A 1 127 ? 36.361 3.508 37.657 1.00 35.56 127 PRO A O 1
ATOM 1031 N N . VAL A 1 128 ? 37.584 4.866 36.332 1.00 30.98 128 VAL A N 1
ATOM 1032 C CA . VAL A 1 128 ? 38.563 4.118 35.500 1.00 30.98 128 VAL A CA 1
ATOM 1033 C C . VAL A 1 128 ? 38.391 2.602 35.189 1.00 30.98 128 VAL A C 1
ATOM 1035 O O . VAL A 1 128 ? 38.765 1.736 35.967 1.00 30.98 128 VAL A O 1
ATOM 1038 N N . ILE A 1 129 ? 37.952 2.336 33.944 1.00 34.81 129 ILE A N 1
ATOM 1039 C CA . ILE A 1 129 ? 38.524 1.510 32.836 1.00 34.81 129 ILE A CA 1
ATOM 1040 C C . ILE A 1 129 ? 39.124 0.096 33.103 1.00 34.81 129 ILE A C 1
ATOM 1042 O O . ILE A 1 129 ? 40.232 -0.044 33.607 1.00 34.81 129 ILE A O 1
ATOM 1046 N N . SER A 1 130 ? 38.499 -0.954 32.530 1.00 32.19 130 SER A N 1
ATOM 1047 C CA . SER A 1 130 ? 39.000 -1.789 31.393 1.00 32.19 130 SER A CA 1
ATOM 1048 C C . SER A 1 130 ? 38.550 -3.263 31.427 1.00 32.19 130 SER A C 1
ATOM 1050 O O . SER A 1 130 ? 38.867 -4.007 32.348 1.00 32.19 130 SER A O 1
ATOM 1052 N N . LYS A 1 131 ? 37.918 -3.734 30.339 1.00 37.41 131 LYS A N 1
ATOM 1053 C CA . LYS A 1 131 ? 38.489 -4.720 29.392 1.00 37.41 131 LYS A CA 1
ATOM 1054 C C . LYS A 1 131 ? 37.462 -5.116 28.327 1.00 37.41 131 LYS A C 1
ATOM 1056 O O . LYS A 1 131 ? 36.390 -5.636 28.613 1.00 37.41 131 LYS A O 1
ATOM 1061 N N . SER A 1 132 ? 37.861 -4.891 27.081 1.00 38.59 132 SER A N 1
ATOM 1062 C CA . SER A 1 132 ? 37.250 -5.433 25.871 1.00 38.59 132 SER A CA 1
ATOM 1063 C C . SER A 1 132 ? 37.416 -6.953 25.820 1.00 38.59 132 SER A C 1
ATOM 1065 O O . SER A 1 132 ? 38.521 -7.466 26.019 1.00 38.59 132 SER A O 1
ATOM 1067 N N . ARG A 1 133 ? 36.341 -7.666 25.470 1.00 37.41 133 ARG A N 1
ATOM 1068 C CA . ARG A 1 133 ? 36.443 -8.851 24.614 1.00 37.41 133 ARG A CA 1
ATOM 1069 C C . ARG A 1 133 ? 35.136 -9.095 23.865 1.00 37.41 133 ARG A C 1
ATOM 1071 O O . ARG A 1 133 ? 34.107 -9.414 24.450 1.00 37.41 133 ARG A O 1
ATOM 1078 N N . SER A 1 134 ? 35.242 -8.938 22.551 1.00 42.88 134 SER A N 1
ATOM 1079 C CA . SER A 1 134 ? 34.281 -9.342 21.531 1.00 42.88 134 SER A CA 1
ATOM 1080 C C . SER A 1 134 ? 33.851 -10.800 21.703 1.00 42.88 134 SER A C 1
ATOM 1082 O O . SER A 1 134 ? 34.695 -11.689 21.841 1.00 42.88 134 SER A O 1
ATOM 1084 N N . ARG A 1 135 ? 32.538 -11.031 21.642 1.00 40.75 135 ARG A N 1
ATOM 1085 C CA . ARG A 1 135 ? 31.938 -12.249 21.094 1.00 40.75 135 ARG A CA 1
ATOM 1086 C C . ARG A 1 135 ? 30.599 -11.878 20.458 1.00 40.75 135 ARG A C 1
ATOM 1088 O O . ARG A 1 135 ? 29.637 -11.554 21.147 1.00 40.75 135 ARG A O 1
ATOM 1095 N N . ASN A 1 136 ? 30.587 -11.907 19.129 1.00 44.34 136 ASN A N 1
ATOM 1096 C CA . ASN A 1 136 ? 29.381 -11.965 18.316 1.00 44.34 136 ASN A CA 1
ATOM 1097 C C . ASN A 1 136 ? 28.535 -13.178 18.720 1.00 44.34 136 ASN A C 1
ATOM 1099 O O . ASN A 1 136 ? 29.069 -14.269 18.920 1.00 44.34 136 ASN A O 1
ATOM 1103 N N . GLY A 1 137 ? 27.219 -12.980 18.765 1.00 46.59 137 GLY A N 1
ATOM 1104 C CA . GLY A 1 137 ? 26.230 -14.045 18.895 1.00 46.59 137 GLY A CA 1
ATOM 1105 C C . GLY A 1 137 ? 25.172 -13.727 19.946 1.00 46.59 137 GLY A C 1
ATOM 1106 O O . GLY A 1 137 ? 25.466 -13.755 21.134 1.00 46.59 137 GLY A O 1
ATOM 1107 N N . ARG A 1 138 ? 23.928 -13.526 19.482 1.00 49.47 138 ARG A N 1
ATOM 1108 C CA . ARG A 1 138 ? 22.674 -13.280 20.234 1.00 49.47 138 ARG A CA 1
ATOM 1109 C C . ARG A 1 138 ? 22.346 -11.808 20.504 1.00 49.47 138 ARG A C 1
ATOM 1111 O O . ARG A 1 138 ? 22.500 -11.294 21.605 1.00 49.47 138 ARG A O 1
ATOM 1118 N N . ARG A 1 139 ? 21.760 -11.168 19.489 1.00 39.62 139 ARG A N 1
ATOM 1119 C CA . ARG A 1 139 ? 20.817 -10.051 19.658 1.00 39.62 139 ARG A CA 1
ATOM 1120 C C . ARG A 1 139 ? 19.528 -10.295 18.866 1.00 39.62 139 ARG A C 1
ATOM 1122 O O . ARG A 1 139 ? 19.066 -9.437 18.137 1.00 39.62 139 ARG A O 1
ATOM 1129 N N . PHE A 1 140 ? 18.922 -11.460 19.065 1.00 41.84 140 PHE A N 1
ATOM 1130 C CA . PHE A 1 140 ? 17.485 -11.458 19.322 1.00 41.84 140 PHE A CA 1
ATOM 1131 C C . PHE A 1 140 ? 17.382 -11.422 20.838 1.00 41.84 140 PHE A C 1
ATOM 1133 O O . PHE A 1 140 ? 17.360 -12.457 21.503 1.00 41.84 140 PHE A O 1
ATOM 1140 N N . ALA A 1 141 ? 17.500 -10.213 21.394 1.00 43.59 141 ALA A N 1
ATOM 1141 C CA . ALA A 1 141 ? 17.038 -9.996 22.748 1.00 43.59 141 ALA A CA 1
ATOM 1142 C C . ALA A 1 141 ? 15.553 -10.329 22.686 1.00 43.59 141 ALA A C 1
ATOM 1144 O O . ALA A 1 141 ? 14.793 -9.617 22.032 1.00 43.59 141 ALA A O 1
ATOM 1145 N N . ALA A 1 142 ? 15.191 -11.476 23.262 1.00 42.38 142 ALA A N 1
ATOM 1146 C CA . ALA A 1 142 ? 13.819 -11.764 23.605 1.00 42.38 142 ALA A CA 1
ATOM 1147 C C . ALA A 1 142 ? 13.301 -10.494 24.268 1.00 42.38 142 ALA A C 1
ATOM 1149 O O . ALA A 1 142 ? 13.850 -10.056 25.284 1.00 42.38 142 ALA A O 1
ATOM 1150 N N . TRP A 1 143 ? 12.340 -9.854 23.610 1.00 41.84 143 TRP A N 1
ATOM 1151 C CA . TRP A 1 143 ? 11.536 -8.818 24.214 1.00 41.84 143 TRP A CA 1
ATOM 1152 C C . TRP A 1 143 ? 10.832 -9.521 25.368 1.00 41.84 143 TRP A C 1
ATOM 1154 O O . TRP A 1 143 ? 9.815 -10.185 25.195 1.00 41.84 143 TRP A O 1
ATOM 1164 N N . SER A 1 144 ? 11.498 -9.529 26.521 1.00 45.72 144 SER A N 1
ATOM 1165 C CA . SER A 1 144 ? 10.902 -9.942 27.769 1.00 45.72 144 SER A CA 1
ATOM 1166 C C . SER A 1 144 ? 9.823 -8.908 27.984 1.00 45.72 144 SER A C 1
ATOM 1168 O O . SER A 1 144 ? 10.136 -7.761 28.308 1.00 45.72 144 SER A O 1
ATOM 1170 N N . ALA A 1 145 ? 8.588 -9.301 27.686 1.00 50.53 145 ALA A N 1
ATOM 1171 C CA . ALA A 1 145 ? 7.399 -8.559 28.028 1.00 50.53 145 ALA A CA 1
ATOM 1172 C C . ALA A 1 145 ? 7.480 -8.306 29.533 1.00 50.53 145 ALA A C 1
ATOM 1174 O O . ALA A 1 145 ? 7.203 -9.183 30.347 1.00 50.53 145 ALA A O 1
ATOM 1175 N N . SER A 1 146 ? 7.988 -7.136 29.905 1.00 45.09 146 SER A N 1
ATOM 1176 C CA . SER A 1 146 ? 7.802 -6.627 31.245 1.00 45.09 146 SER A CA 1
ATOM 1177 C C . SER A 1 146 ? 6.311 -6.373 31.326 1.00 45.09 146 SER A C 1
ATOM 1179 O O . SER A 1 146 ? 5.799 -5.479 30.656 1.00 45.09 146 SER A O 1
ATOM 1181 N N . GLU A 1 147 ? 5.608 -7.213 32.076 1.00 53.38 147 GLU A N 1
ATOM 1182 C CA . GLU A 1 147 ? 4.223 -6.997 32.462 1.00 53.38 147 GLU A CA 1
ATOM 1183 C C . GLU A 1 147 ? 4.160 -5.746 33.345 1.00 53.38 147 GLU A C 1
ATOM 1185 O O . GLU A 1 147 ? 4.078 -5.806 34.564 1.00 53.38 147 GLU A O 1
ATOM 1190 N N . THR A 1 148 ? 4.233 -4.571 32.726 1.00 43.44 148 THR A N 1
ATOM 1191 C CA . THR A 1 148 ? 3.702 -3.349 33.314 1.00 43.44 148 THR A CA 1
ATOM 1192 C C . THR A 1 148 ? 2.199 -3.441 33.156 1.00 43.44 148 THR A C 1
ATOM 1194 O O . THR A 1 148 ? 1.698 -3.414 32.035 1.00 43.44 148 THR A O 1
ATOM 1197 N N . GLU A 1 149 ? 1.483 -3.696 34.246 1.00 49.41 149 GLU A N 1
ATOM 1198 C CA . GLU A 1 149 ? 0.024 -3.615 34.316 1.00 49.41 149 GLU A CA 1
ATOM 1199 C C . GLU A 1 149 ? -0.445 -2.248 33.791 1.00 49.41 149 GLU A C 1
ATOM 1201 O O . GLU A 1 149 ? -0.452 -1.254 34.514 1.00 49.41 149 GLU A O 1
ATOM 1206 N N . ASP A 1 150 ? -0.810 -2.201 32.509 1.00 43.16 150 ASP A N 1
ATOM 1207 C CA . ASP A 1 150 ? -1.542 -1.094 31.908 1.00 43.16 150 ASP A CA 1
ATOM 1208 C C . ASP A 1 150 ? -2.968 -1.139 32.451 1.00 43.16 150 ASP A C 1
ATOM 1210 O O . ASP A 1 150 ? -3.766 -2.008 32.098 1.00 43.16 150 ASP A O 1
ATOM 1214 N N . LYS A 1 151 ? -3.279 -0.195 33.339 1.00 50.25 151 LYS A N 1
ATOM 1215 C CA . LYS A 1 151 ? -4.649 0.172 33.704 1.00 50.25 151 LYS A CA 1
ATOM 1216 C C . LYS A 1 151 ? -5.153 1.305 32.807 1.00 50.25 151 LYS A C 1
ATOM 1218 O O . LYS A 1 151 ? -5.682 2.279 33.323 1.00 50.25 151 LYS A O 1
ATOM 1223 N N . ALA A 1 152 ? -5.053 1.085 31.497 1.00 51.41 152 ALA A N 1
ATOM 1224 C CA . ALA A 1 152 ? -5.918 1.692 30.497 1.00 51.41 152 ALA A CA 1
ATOM 1225 C C . ALA A 1 152 ? -6.817 0.594 29.952 1.00 51.41 152 ALA A C 1
ATOM 1227 O O . ALA A 1 152 ? -6.329 -0.489 29.652 1.00 51.41 152 ALA A O 1
ATOM 1228 N N . GLY A 1 153 ? -8.119 0.836 29.825 1.00 54.44 153 GLY A N 1
ATOM 1229 C CA . GLY A 1 153 ? -9.125 -0.159 29.426 1.00 54.44 153 GLY A CA 1
ATOM 1230 C C . GLY A 1 153 ? -9.035 -0.696 27.987 1.00 54.44 153 GLY A C 1
ATOM 1231 O O . GLY A 1 153 ? -10.071 -0.973 27.392 1.00 54.44 153 GLY A O 1
ATOM 1232 N N . ILE A 1 154 ? -7.839 -0.845 27.417 1.00 62.59 154 ILE A N 1
ATOM 1233 C CA . ILE A 1 154 ? -7.583 -1.673 26.239 1.00 62.59 154 ILE A CA 1
ATOM 1234 C C . ILE A 1 154 ? -6.977 -2.961 26.783 1.00 62.59 154 ILE A C 1
ATOM 1236 O O . ILE A 1 154 ? -5.875 -2.951 27.332 1.00 62.59 154 ILE A O 1
ATOM 1240 N N . SER A 1 155 ? -7.723 -4.062 26.705 1.00 69.19 155 SER A N 1
ATOM 1241 C CA . SER A 1 155 ? -7.208 -5.355 27.139 1.00 69.19 155 SER A CA 1
ATOM 1242 C C . SER A 1 155 ? -5.890 -5.651 26.421 1.00 69.19 155 SER A C 1
ATOM 1244 O O . SER A 1 155 ? -5.727 -5.363 25.235 1.00 69.19 155 SER A O 1
ATOM 1246 N N . LYS A 1 156 ? -4.935 -6.259 27.131 1.00 79.12 156 LYS A N 1
ATOM 1247 C CA . LYS A 1 156 ? -3.699 -6.803 26.539 1.00 79.12 156 LYS A CA 1
ATOM 1248 C C . LYS A 1 156 ? -3.972 -8.047 25.686 1.00 79.12 156 LYS A C 1
ATOM 1250 O O . LYS A 1 156 ? -3.125 -8.935 25.582 1.00 79.12 156 LYS A O 1
ATOM 1255 N N . ASP A 1 157 ? -5.171 -8.144 25.130 1.00 87.88 157 ASP A N 1
ATOM 1256 C CA . ASP A 1 157 ? -5.580 -9.299 24.370 1.00 87.88 157 ASP A CA 1
ATOM 1257 C C . ASP A 1 157 ? -4.821 -9.300 23.041 1.00 87.88 157 ASP A C 1
ATOM 1259 O O . ASP A 1 157 ? -4.680 -8.256 22.391 1.00 87.88 157 ASP A O 1
ATOM 1263 N N . PRO A 1 158 ? -4.305 -10.462 22.616 1.00 91.38 158 PRO A N 1
ATOM 1264 C CA . PRO A 1 158 ? -3.694 -10.591 21.307 1.00 91.38 158 PRO A CA 1
ATOM 1265 C C . PRO A 1 158 ? -4.663 -10.173 20.196 1.00 91.38 158 PRO A C 1
ATOM 1267 O O . PRO A 1 158 ? -5.834 -10.555 20.193 1.00 91.38 158 PRO A O 1
ATOM 1270 N N . ILE A 1 159 ? -4.154 -9.440 19.205 1.00 91.06 159 ILE A N 1
ATOM 1271 C CA . ILE A 1 159 ? -4.923 -9.101 18.006 1.00 91.06 159 ILE A CA 1
ATOM 1272 C C . ILE A 1 159 ? -4.932 -10.309 17.069 1.00 91.06 159 ILE A C 1
ATOM 1274 O O . ILE A 1 159 ? -3.891 -10.720 16.553 1.00 91.06 159 ILE A O 1
ATOM 1278 N N . ALA A 1 160 ? -6.112 -10.883 16.847 1.00 96.50 160 ALA A N 1
ATOM 1279 C CA . ALA A 1 160 ? -6.283 -12.003 15.933 1.00 96.50 160 ALA A CA 1
ATOM 1280 C C . ALA A 1 160 ? -6.380 -11.524 14.476 1.00 96.50 160 ALA A C 1
ATOM 1282 O O . ALA A 1 160 ? -7.179 -10.649 14.144 1.00 96.50 160 ALA A O 1
ATOM 1283 N N . ILE A 1 161 ? -5.610 -12.157 13.589 1.00 96.00 161 ILE A N 1
ATOM 1284 C CA . ILE A 1 161 ? -5.781 -12.027 12.139 1.00 96.00 161 ILE A CA 1
ATOM 1285 C C . ILE A 1 161 ? -6.852 -13.037 11.719 1.00 96.00 161 ILE A C 1
ATOM 1287 O O . ILE A 1 161 ? -6.597 -14.239 11.702 1.00 96.00 161 ILE A O 1
ATOM 1291 N N . ILE A 1 162 ? -8.056 -12.554 11.411 1.00 97.56 162 ILE A N 1
ATOM 1292 C CA . ILE A 1 162 ? -9.212 -13.401 11.056 1.00 97.56 162 ILE A CA 1
ATOM 1293 C C . ILE A 1 162 ? -9.432 -13.552 9.544 1.00 97.56 162 ILE A C 1
ATOM 1295 O O . ILE A 1 162 ? -10.300 -14.310 9.122 1.00 97.56 162 ILE A O 1
ATOM 1299 N N . GLY A 1 163 ? -8.659 -12.839 8.724 1.00 97.50 163 GLY A N 1
ATOM 1300 C CA . GLY A 1 163 ? -8.761 -12.881 7.269 1.00 97.50 163 GLY A CA 1
ATOM 1301 C C . GLY A 1 163 ? -7.538 -12.264 6.602 1.00 97.50 163 GLY A C 1
ATOM 1302 O O . GLY A 1 163 ? -6.870 -11.409 7.183 1.00 97.50 163 GLY A O 1
ATOM 1303 N N . MET A 1 164 ? -7.237 -12.724 5.389 1.00 97.44 164 MET A N 1
ATOM 1304 C CA . MET A 1 164 ? -6.143 -12.219 4.567 1.00 97.44 164 MET A CA 1
ATOM 1305 C C . MET A 1 164 ? -6.505 -12.386 3.091 1.00 97.44 164 MET A C 1
ATOM 1307 O O . MET A 1 164 ? -7.009 -13.432 2.685 1.00 97.44 164 MET A O 1
ATOM 1311 N N . SER A 1 165 ? -6.211 -11.368 2.295 1.00 96.50 165 SER A N 1
ATOM 1312 C CA . SER A 1 165 ? -6.251 -11.386 0.835 1.00 96.50 165 SER A CA 1
ATOM 1313 C C . SER A 1 165 ? -5.001 -10.678 0.315 1.00 96.50 165 SER A C 1
ATOM 1315 O O . SER A 1 165 ? -4.356 -9.916 1.039 1.00 96.50 165 SER A O 1
ATOM 1317 N N . GLY A 1 166 ? -4.604 -10.967 -0.921 1.00 95.38 166 GLY A N 1
ATOM 1318 C CA . GLY A 1 166 ? -3.442 -10.316 -1.509 1.00 95.38 166 GLY A CA 1
ATOM 1319 C C . GLY A 1 166 ? -3.125 -10.802 -2.914 1.00 95.38 166 GLY A C 1
ATOM 1320 O O . GLY A 1 166 ? -3.342 -11.968 -3.254 1.00 95.38 166 GLY A O 1
ATOM 1321 N N . ARG A 1 167 ? -2.576 -9.888 -3.715 1.00 97.06 167 ARG A N 1
ATOM 1322 C CA . ARG A 1 167 ? -1.975 -10.151 -5.025 1.00 97.06 167 ARG A CA 1
ATOM 1323 C C . ARG A 1 167 ? -0.493 -9.807 -4.944 1.00 97.06 167 ARG A C 1
ATOM 1325 O O . ARG A 1 167 ? -0.120 -8.783 -4.378 1.00 97.06 167 ARG A O 1
ATOM 1332 N N . TYR A 1 168 ? 0.337 -10.657 -5.530 1.00 97.94 168 TYR A N 1
ATOM 1333 C CA . TYR A 1 168 ? 1.793 -10.550 -5.514 1.00 97.94 168 TYR A CA 1
ATOM 1334 C C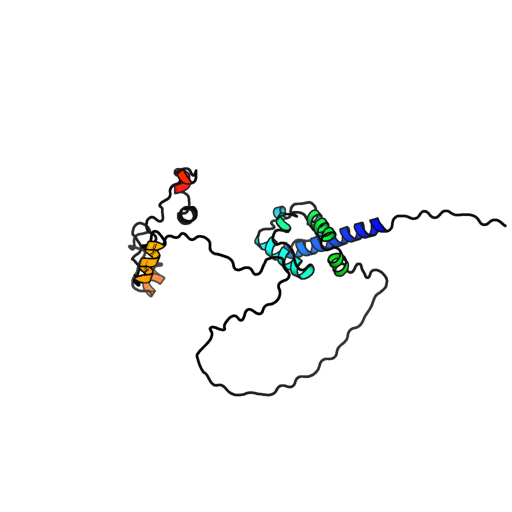 . TYR A 1 168 ? 2.356 -10.846 -6.912 1.00 97.94 168 TYR A C 1
ATOM 1336 O O . TYR A 1 168 ? 1.632 -11.363 -7.770 1.00 97.94 168 TYR A O 1
ATOM 1344 N N . PRO A 1 169 ? 3.634 -10.527 -7.182 1.00 98.31 169 PRO A N 1
ATOM 1345 C CA . PRO A 1 169 ? 4.258 -10.872 -8.453 1.00 98.31 169 PRO A CA 1
ATOM 1346 C C . PRO A 1 169 ? 4.124 -12.366 -8.771 1.00 98.31 169 PRO A C 1
ATOM 1348 O O . PRO A 1 169 ? 4.455 -13.213 -7.940 1.00 98.31 169 PRO A O 1
ATOM 1351 N N . GLN A 1 170 ? 3.605 -12.677 -9.963 1.00 97.62 170 GLN A N 1
ATOM 1352 C CA . GLN A 1 170 ? 3.285 -14.040 -10.413 1.00 97.62 170 GLN A CA 1
ATOM 1353 C C . GLN A 1 170 ? 2.357 -14.832 -9.464 1.00 97.62 170 GLN A C 1
ATOM 1355 O O . GLN A 1 170 ? 2.403 -16.064 -9.427 1.00 97.62 170 GLN A O 1
ATOM 1360 N N . ALA A 1 171 ? 1.523 -14.153 -8.670 1.00 97.94 171 ALA A N 1
ATOM 1361 C CA . ALA A 1 171 ? 0.590 -14.783 -7.740 1.00 97.94 171 ALA A CA 1
ATOM 1362 C C . ALA A 1 171 ? -0.681 -13.942 -7.555 1.00 97.94 171 ALA A C 1
ATOM 1364 O O . ALA A 1 171 ? -0.718 -12.962 -6.814 1.00 97.94 171 ALA A O 1
ATOM 1365 N N . LYS A 1 172 ? -1.770 -14.371 -8.199 1.00 96.44 172 LYS A N 1
ATOM 1366 C CA . LYS A 1 172 ? -3.078 -13.698 -8.121 1.00 96.44 172 LYS A CA 1
ATOM 1367 C C . LYS A 1 172 ? -3.814 -13.882 -6.785 1.00 96.44 172 LYS A C 1
ATOM 1369 O O . LYS A 1 172 ? -4.839 -13.247 -6.579 1.00 96.44 172 LYS A O 1
ATOM 1374 N N . ASN A 1 173 ? -3.348 -14.796 -5.938 1.00 97.12 173 ASN A N 1
ATOM 1375 C CA . ASN A 1 173 ? -3.941 -15.135 -4.648 1.00 97.12 173 ASN A CA 1
ATOM 1376 C C . ASN A 1 173 ? -2.890 -15.747 -3.705 1.00 97.12 173 ASN A C 1
ATOM 1378 O O . ASN A 1 173 ? -1.746 -16.002 -4.102 1.00 97.12 173 ASN A O 1
ATOM 1382 N N . LEU A 1 174 ? -3.288 -15.979 -2.452 1.00 98.12 174 LEU A N 1
ATOM 1383 C CA . LEU A 1 174 ? -2.413 -16.487 -1.394 1.00 98.12 174 LEU A CA 1
ATOM 1384 C C . LEU A 1 174 ? -1.928 -17.912 -1.659 1.00 98.12 174 LEU A C 1
ATOM 1386 O O . LEU A 1 174 ? -0.800 -18.242 -1.303 1.00 98.12 174 LEU A O 1
ATOM 1390 N N . GLU A 1 175 ? -2.737 -18.740 -2.319 1.00 98.44 175 GLU A N 1
ATOM 1391 C CA . GLU A 1 175 ? -2.362 -20.105 -2.684 1.00 98.44 175 GLU A CA 1
ATOM 1392 C C . GLU A 1 175 ? -1.205 -20.092 -3.686 1.00 98.44 175 GLU A C 1
ATOM 1394 O O . GLU A 1 175 ? -0.187 -20.746 -3.467 1.00 98.44 175 GLU A O 1
ATOM 1399 N N . ALA A 1 176 ? -1.312 -19.291 -4.752 1.00 98.38 176 ALA A N 1
ATOM 1400 C CA . ALA A 1 176 ? -0.234 -19.131 -5.724 1.00 98.38 176 ALA A CA 1
ATOM 1401 C C . ALA A 1 176 ? 1.020 -18.514 -5.085 1.00 98.38 176 ALA A C 1
ATOM 1403 O O . ALA A 1 176 ? 2.139 -18.942 -5.370 1.00 98.38 176 ALA A O 1
ATOM 1404 N N . TYR A 1 177 ? 0.842 -17.544 -4.183 1.00 98.56 177 TYR A N 1
ATOM 1405 C CA . TYR A 1 177 ? 1.955 -16.940 -3.453 1.00 98.56 177 TYR A CA 1
ATOM 1406 C C . TYR A 1 177 ? 2.682 -17.970 -2.581 1.00 98.56 177 TYR A C 1
ATOM 1408 O O . TYR A 1 177 ? 3.912 -18.043 -2.597 1.00 98.56 177 TYR A O 1
ATOM 1416 N N . TRP A 1 178 ? 1.936 -18.826 -1.880 1.00 98.50 178 TRP A N 1
ATOM 1417 C CA . TRP A 1 178 ? 2.502 -19.898 -1.069 1.00 98.50 178 TRP A CA 1
ATOM 1418 C C . TRP A 1 178 ? 3.284 -20.918 -1.903 1.00 98.50 178 TRP A C 1
ATOM 1420 O O . TRP A 1 178 ? 4.379 -21.321 -1.506 1.00 98.50 178 TRP A O 1
ATOM 1430 N N . GLU A 1 179 ? 2.784 -21.303 -3.079 1.00 98.62 179 GLU A N 1
ATOM 1431 C CA . GLU A 1 179 ? 3.533 -22.180 -3.988 1.00 98.62 179 GLU A CA 1
ATOM 1432 C C . GLU A 1 179 ? 4.834 -21.532 -4.482 1.00 98.62 179 GLU A C 1
ATOM 1434 O O . GLU A 1 179 ? 5.871 -22.202 -4.546 1.00 98.62 179 GLU A O 1
ATOM 1439 N N . ASN A 1 180 ? 4.822 -20.227 -4.774 1.00 98.44 180 ASN A N 1
ATOM 1440 C CA . ASN A 1 180 ? 6.031 -19.492 -5.154 1.00 98.44 180 ASN A CA 1
ATOM 1441 C C . ASN A 1 180 ? 7.073 -19.515 -4.026 1.00 98.44 180 ASN A C 1
ATOM 1443 O O . ASN A 1 180 ? 8.235 -19.834 -4.276 1.00 98.44 180 ASN A O 1
ATOM 1447 N N . LEU A 1 181 ? 6.656 -19.265 -2.780 1.00 98.50 181 LEU A N 1
ATOM 1448 C CA . LEU A 1 181 ? 7.545 -19.323 -1.615 1.00 98.50 181 LEU A CA 1
ATOM 1449 C C . LEU A 1 181 ? 8.112 -20.728 -1.393 1.00 98.50 181 LEU A C 1
ATOM 1451 O O . LEU A 1 181 ? 9.321 -20.894 -1.239 1.00 98.50 181 LEU A O 1
ATOM 1455 N N . LYS A 1 182 ? 7.250 -21.749 -1.416 1.00 98.50 182 LYS A N 1
ATOM 1456 C CA . LYS A 1 182 ? 7.633 -23.151 -1.195 1.00 98.50 182 LYS A CA 1
ATOM 1457 C C . LYS A 1 182 ? 8.624 -23.655 -2.244 1.00 98.50 182 LYS A C 1
ATOM 1459 O O . LYS A 1 182 ? 9.519 -24.430 -1.919 1.00 98.50 182 LYS A O 1
ATOM 1464 N N . SER A 1 183 ? 8.464 -23.218 -3.492 1.00 98.38 183 SER A N 1
ATOM 1465 C CA . SER A 1 183 ? 9.359 -23.575 -4.598 1.00 98.38 183 SER A CA 1
ATOM 1466 C C . SER A 1 183 ? 10.616 -22.703 -4.687 1.00 98.38 183 SER A C 1
ATOM 1468 O O . SER A 1 183 ? 11.484 -22.998 -5.505 1.00 98.38 183 SER A O 1
ATOM 1470 N N . GLY A 1 184 ? 10.740 -21.653 -3.863 1.00 98.12 184 GLY A N 1
ATOM 1471 C CA . GLY A 1 184 ? 11.855 -20.705 -3.934 1.00 98.12 184 GLY A CA 1
ATOM 1472 C C . GLY A 1 184 ? 11.896 -19.935 -5.257 1.00 98.12 184 GLY A C 1
ATOM 1473 O O . GLY A 1 184 ? 12.976 -19.647 -5.770 1.00 98.12 184 GLY A O 1
ATOM 1474 N N . ARG A 1 185 ? 10.728 -19.658 -5.848 1.00 98.06 185 ARG A N 1
ATOM 1475 C CA . ARG A 1 185 ? 10.620 -19.038 -7.170 1.00 98.06 185 ARG A CA 1
ATOM 1476 C C . ARG A 1 185 ? 11.100 -17.586 -7.148 1.00 98.06 185 ARG A C 1
ATOM 1478 O O . ARG A 1 185 ? 10.555 -16.761 -6.417 1.00 98.06 185 ARG A O 1
ATOM 1485 N N . ASP A 1 186 ? 12.031 -17.260 -8.042 1.00 98.31 186 ASP A N 1
ATOM 1486 C CA . ASP A 1 186 ? 12.365 -15.874 -8.367 1.00 98.31 186 ASP A CA 1
ATOM 1487 C C . ASP A 1 186 ? 11.266 -15.266 -9.254 1.00 98.31 186 ASP A C 1
ATOM 1489 O O . ASP A 1 186 ? 10.996 -15.743 -10.359 1.00 98.31 186 ASP A O 1
ATOM 1493 N N . CYS A 1 187 ? 10.597 -14.236 -8.735 1.00 98.19 187 CYS A N 1
ATOM 1494 C CA . CYS A 1 187 ? 9.500 -13.546 -9.412 1.00 98.19 187 CYS A CA 1
ATOM 1495 C C . CYS A 1 187 ? 9.925 -12.190 -10.002 1.00 98.19 187 CYS A C 1
ATOM 1497 O O . CYS A 1 187 ? 9.065 -11.398 -10.396 1.00 98.19 187 CYS A O 1
ATOM 1499 N N . ILE A 1 188 ? 11.230 -11.903 -10.043 1.00 98.31 188 ILE A N 1
ATOM 1500 C CA . ILE A 1 188 ? 11.778 -10.683 -10.625 1.00 98.31 188 ILE A CA 1
ATOM 1501 C C . ILE A 1 188 ? 11.857 -10.825 -12.145 1.00 98.31 188 ILE A C 1
ATOM 1503 O O . ILE A 1 188 ? 12.413 -11.777 -12.687 1.00 98.31 188 ILE A O 1
ATOM 1507 N N . VAL A 1 189 ? 11.292 -9.846 -12.842 1.00 97.69 189 VAL A N 1
ATOM 1508 C CA . VAL A 1 189 ? 11.253 -9.781 -14.304 1.00 97.69 189 VAL A CA 1
ATOM 1509 C C . VAL A 1 189 ? 11.680 -8.395 -14.774 1.00 97.69 189 VAL A C 1
ATOM 1511 O O . VAL A 1 189 ? 11.832 -7.469 -13.972 1.00 97.69 189 VAL A O 1
ATOM 1514 N N . GLU A 1 190 ? 11.911 -8.242 -16.075 1.00 97.56 190 GLU A N 1
ATOM 1515 C CA . GLU A 1 190 ? 12.115 -6.912 -16.647 1.00 97.56 190 GLU A CA 1
ATOM 1516 C C . GLU A 1 190 ? 10.827 -6.083 -16.562 1.00 97.56 190 GLU A C 1
ATOM 1518 O O . GLU A 1 190 ? 9.727 -6.640 -16.570 1.00 97.56 190 GLU A O 1
ATOM 1523 N N . ILE A 1 191 ? 10.955 -4.754 -16.509 1.00 97.81 191 ILE A N 1
ATOM 1524 C CA . ILE A 1 191 ? 9.807 -3.837 -16.526 1.00 97.81 191 ILE A CA 1
ATOM 1525 C C . ILE A 1 191 ? 8.899 -4.172 -17.725 1.00 97.81 191 ILE A C 1
ATOM 1527 O O . ILE A 1 191 ? 9.350 -4.094 -18.874 1.00 97.81 191 ILE A O 1
ATOM 1531 N N . PRO A 1 192 ? 7.618 -4.524 -17.493 1.00 96.12 192 PRO A N 1
ATOM 1532 C CA . PRO A 1 192 ? 6.688 -4.817 -18.572 1.00 96.12 192 PRO A CA 1
ATOM 1533 C C . PRO A 1 192 ? 6.477 -3.597 -19.470 1.00 96.12 192 PRO A C 1
ATOM 1535 O O . PRO A 1 192 ? 6.319 -2.479 -18.979 1.00 96.12 192 PRO A O 1
ATOM 1538 N N . LYS A 1 193 ? 6.373 -3.816 -20.787 1.00 94.19 193 LYS A N 1
ATOM 1539 C CA . LYS A 1 193 ? 6.134 -2.740 -21.772 1.00 94.19 193 LYS A CA 1
ATOM 1540 C C . LYS A 1 193 ? 4.846 -1.950 -21.514 1.00 94.19 193 LYS A C 1
ATOM 1542 O O . LYS A 1 193 ? 4.771 -0.792 -21.901 1.00 94.19 193 LYS A O 1
ATOM 1547 N N . GLU A 1 194 ? 3.859 -2.576 -20.871 1.00 94.00 194 GLU A N 1
ATOM 1548 C CA . GLU A 1 194 ? 2.604 -1.940 -20.448 1.00 94.00 194 GLU A CA 1
ATOM 1549 C C . GLU A 1 194 ? 2.822 -0.838 -19.396 1.00 94.00 194 GLU A C 1
ATOM 1551 O O . GLU A 1 194 ? 2.021 0.084 -19.297 1.00 94.00 194 GLU A O 1
ATOM 1556 N N . ARG A 1 195 ? 3.919 -0.897 -18.626 1.00 94.62 195 ARG A N 1
ATOM 1557 C CA . ARG A 1 195 ? 4.302 0.164 -17.688 1.00 94.62 195 ARG A CA 1
ATOM 1558 C C . ARG A 1 195 ? 4.972 1.309 -18.438 1.00 94.62 195 ARG A C 1
ATOM 1560 O O . ARG A 1 195 ? 4.442 2.414 -18.483 1.00 94.62 195 ARG A O 1
ATOM 1567 N N . TRP A 1 196 ? 6.135 1.032 -19.021 1.00 94.69 196 TRP A N 1
ATOM 1568 C CA . TRP A 1 196 ? 6.858 1.936 -19.913 1.00 94.69 196 TRP A CA 1
ATOM 1569 C C . TRP A 1 196 ? 7.937 1.164 -20.690 1.00 94.69 196 TRP A C 1
ATOM 1571 O O . TRP A 1 196 ? 8.402 0.114 -20.234 1.00 94.69 196 TRP A O 1
ATOM 1581 N N . PRO A 1 197 ? 8.351 1.650 -21.875 1.00 95.19 197 PRO A N 1
ATOM 1582 C CA . PRO A 1 197 ? 9.449 1.049 -22.621 1.00 95.19 197 PRO A CA 1
ATOM 1583 C C . PRO A 1 197 ? 10.794 1.249 -21.906 1.00 95.19 197 PRO A C 1
ATOM 1585 O O . PRO A 1 197 ? 11.032 2.266 -21.259 1.00 95.19 197 PRO A O 1
ATOM 1588 N N . LEU A 1 198 ? 11.705 0.286 -22.073 1.00 94.88 198 LEU A N 1
ATOM 1589 C CA . LEU A 1 198 ? 13.086 0.410 -21.587 1.00 94.88 198 LEU A CA 1
ATOM 1590 C C . LEU A 1 198 ? 13.922 1.384 -22.430 1.00 94.88 198 LEU A C 1
ATOM 1592 O O . LEU A 1 198 ? 14.892 1.951 -21.927 1.00 94.88 198 LEU A O 1
ATOM 1596 N N . GLU A 1 199 ? 13.548 1.574 -23.697 1.00 93.69 199 GLU A N 1
ATOM 1597 C CA . GLU A 1 199 ? 14.194 2.517 -24.609 1.00 93.69 199 GLU A CA 1
ATOM 1598 C C . GLU A 1 199 ? 14.087 3.938 -24.046 1.00 93.69 199 GLU A C 1
ATOM 1600 O O . GLU A 1 199 ? 13.002 4.397 -23.695 1.00 93.69 199 GLU A O 1
ATOM 1605 N N . GLY A 1 200 ? 15.221 4.624 -23.908 1.00 92.38 200 GLY A N 1
ATOM 1606 C CA . GLY A 1 200 ? 15.276 5.945 -23.277 1.00 92.38 200 GLY A CA 1
ATOM 1607 C C . GLY A 1 200 ? 15.190 5.944 -21.743 1.00 92.38 200 GLY A C 1
ATOM 1608 O O . GLY A 1 200 ? 15.507 6.968 -21.148 1.00 92.38 200 GLY A O 1
ATOM 1609 N N . PHE A 1 201 ? 14.857 4.817 -21.102 1.00 95.56 201 PHE A N 1
ATOM 1610 C CA . PHE A 1 201 ? 14.789 4.683 -19.640 1.00 95.56 201 PHE A CA 1
ATOM 1611 C C . PHE A 1 201 ? 16.010 3.978 -19.037 1.00 95.56 201 PHE A C 1
ATOM 1613 O O . PHE A 1 201 ? 16.523 4.424 -18.015 1.00 95.56 201 PHE A O 1
ATOM 1620 N N . PHE A 1 202 ? 16.475 2.878 -19.637 1.00 96.88 202 PHE A N 1
ATOM 1621 C CA . PHE A 1 202 ? 17.532 2.033 -19.073 1.00 96.88 202 PHE A CA 1
ATOM 1622 C C . PHE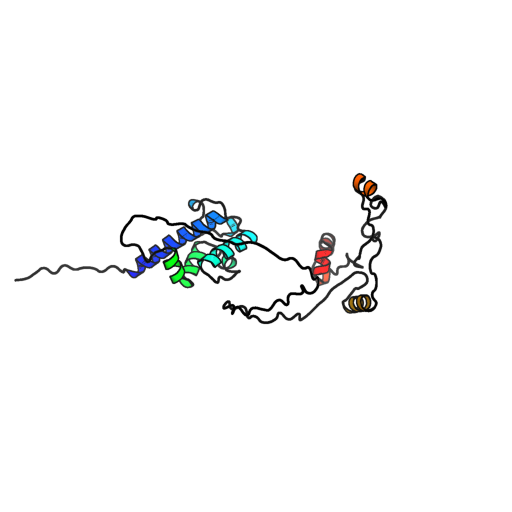 A 1 202 ? 18.910 2.325 -19.683 1.00 96.88 202 PHE A C 1
ATOM 1624 O O . PHE A 1 202 ? 19.041 2.497 -20.895 1.00 96.88 202 PHE A O 1
ATOM 1631 N N . HIS A 1 203 ? 19.952 2.323 -18.848 1.00 96.25 203 HIS A N 1
ATOM 1632 C CA . HIS A 1 203 ? 21.348 2.360 -19.279 1.00 96.25 203 HIS A CA 1
ATOM 1633 C C . HIS A 1 203 ? 22.220 1.447 -18.395 1.00 96.25 203 HIS A C 1
ATOM 1635 O O . HIS A 1 203 ? 22.207 1.609 -17.179 1.00 96.25 203 HIS A O 1
ATOM 1641 N N . PRO A 1 204 ? 22.998 0.497 -18.950 1.00 95.62 204 PRO A N 1
ATOM 1642 C CA . PRO A 1 204 ? 23.690 -0.523 -18.152 1.00 95.62 204 PRO A CA 1
ATOM 1643 C C . PRO A 1 204 ? 24.841 0.025 -17.292 1.00 95.62 204 PRO A C 1
ATOM 1645 O O . PRO A 1 204 ? 25.150 -0.545 -16.248 1.00 95.62 204 PRO A O 1
ATOM 1648 N N . HIS A 1 205 ? 25.477 1.123 -17.709 1.00 96.62 205 HIS A N 1
ATOM 1649 C CA . HIS A 1 205 ? 26.547 1.768 -16.944 1.00 96.62 205 HIS A CA 1
ATOM 1650 C C . HIS A 1 205 ? 25.973 2.775 -15.948 1.00 96.62 205 HIS A C 1
ATOM 1652 O O . HIS A 1 205 ? 25.306 3.722 -16.358 1.00 96.62 205 HIS A O 1
ATOM 1658 N N . VAL A 1 206 ? 26.266 2.582 -14.658 1.00 95.88 206 VAL A N 1
ATOM 1659 C CA . VAL A 1 206 ? 25.710 3.372 -13.543 1.00 95.88 206 VAL A CA 1
ATOM 1660 C C . VAL A 1 206 ? 26.018 4.865 -13.676 1.00 95.88 206 VAL A C 1
ATOM 1662 O O . VAL A 1 206 ? 25.112 5.684 -13.566 1.00 95.88 206 VAL A O 1
ATOM 1665 N N . GLU A 1 207 ? 27.271 5.230 -13.947 1.00 96.38 207 GLU A N 1
ATOM 1666 C CA . GLU A 1 207 ? 27.693 6.636 -14.043 1.00 96.38 207 GLU A CA 1
ATOM 1667 C C . GLU A 1 207 ? 27.015 7.357 -15.218 1.00 96.38 207 GLU A C 1
ATOM 1669 O O . GLU A 1 207 ? 26.486 8.462 -15.078 1.00 96.38 207 GLU A O 1
ATOM 1674 N N . GLU A 1 208 ? 26.949 6.698 -16.372 1.00 95.81 208 GLU A N 1
ATOM 1675 C CA . GLU A 1 208 ? 26.263 7.222 -17.554 1.00 95.81 208 GLU A CA 1
ATOM 1676 C C . GLU A 1 208 ? 24.744 7.290 -17.355 1.00 95.81 208 GLU A C 1
ATOM 1678 O O . GLU A 1 208 ? 24.112 8.258 -17.769 1.00 95.81 208 GLU A O 1
ATOM 1683 N N . ALA A 1 209 ? 24.152 6.308 -16.667 1.00 95.62 209 ALA A N 1
ATOM 1684 C CA . ALA A 1 209 ? 22.733 6.326 -16.334 1.00 95.62 209 ALA A CA 1
ATOM 1685 C C . ALA A 1 209 ? 22.396 7.554 -15.480 1.00 95.62 209 ALA A C 1
ATOM 1687 O O . ALA A 1 209 ? 21.503 8.323 -15.825 1.00 95.62 209 ALA A O 1
ATOM 1688 N N . VAL A 1 210 ? 23.167 7.785 -14.413 1.00 95.38 210 VAL A N 1
ATOM 1689 C CA . VAL A 1 210 ? 22.964 8.917 -13.500 1.00 95.38 210 VAL A CA 1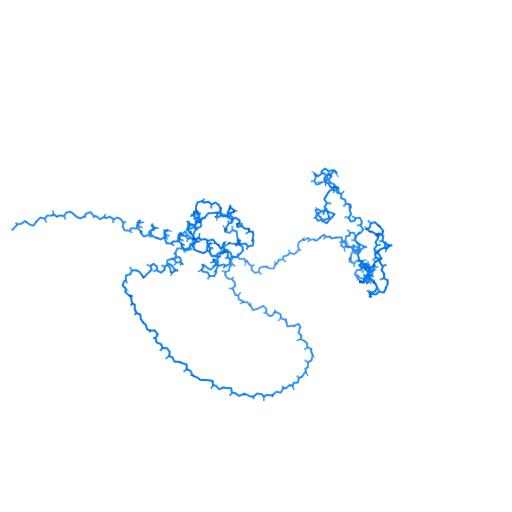
ATOM 1690 C C . VAL A 1 210 ? 23.159 10.252 -14.218 1.00 95.38 210 VAL A C 1
ATOM 1692 O O . VAL A 1 210 ? 22.328 11.145 -14.068 1.00 95.38 210 VAL A O 1
ATOM 1695 N N . THR A 1 211 ? 24.208 10.394 -15.034 1.00 96.56 211 THR A N 1
ATOM 1696 C CA . THR A 1 211 ? 24.455 11.644 -15.778 1.00 96.56 211 THR A CA 1
ATOM 1697 C C . THR A 1 211 ? 23.388 11.933 -16.837 1.00 96.56 211 THR A C 1
ATOM 1699 O O . THR A 1 211 ? 23.083 13.097 -17.083 1.00 96.56 211 THR A O 1
ATOM 1702 N N . GLN A 1 212 ? 22.778 10.901 -17.429 1.00 95.62 212 GLN A N 1
ATOM 1703 C CA . GLN A 1 212 ? 21.705 11.029 -18.424 1.00 95.62 212 GLN A CA 1
ATOM 1704 C C . GLN A 1 212 ? 20.288 11.036 -17.818 1.00 95.62 212 GLN A C 1
ATOM 1706 O O . GLN A 1 212 ? 19.318 11.094 -18.572 1.00 95.62 212 GLN A O 1
ATOM 1711 N N . GLY A 1 213 ? 20.136 10.943 -16.490 1.00 96.19 213 GLY A N 1
ATOM 1712 C CA . GLY A 1 213 ? 18.821 10.846 -15.836 1.00 96.19 213 GLY A CA 1
ATOM 1713 C C . GLY A 1 213 ? 18.065 9.542 -16.137 1.00 96.19 213 GLY A C 1
ATOM 1714 O O . GLY A 1 213 ? 16.838 9.506 -16.076 1.00 96.19 213 GLY A O 1
ATOM 1715 N N . LYS A 1 214 ? 18.792 8.479 -16.486 1.00 96.81 214 LYS A N 1
ATOM 1716 C CA . LYS A 1 214 ? 18.284 7.132 -16.766 1.00 96.81 214 LYS A CA 1
ATOM 1717 C C . LYS A 1 214 ? 18.443 6.220 -15.550 1.00 96.81 214 LYS A C 1
ATOM 1719 O O . LYS A 1 214 ? 19.219 6.484 -14.634 1.00 96.81 214 LYS A O 1
ATOM 1724 N N . SER A 1 215 ? 17.737 5.097 -15.564 1.00 96.94 215 SER A N 1
ATOM 1725 C CA . SER A 1 215 ? 17.898 4.033 -14.576 1.00 96.94 215 SER A CA 1
ATOM 1726 C C . SER A 1 215 ? 18.966 3.031 -15.014 1.00 96.94 215 SER A C 1
ATOM 1728 O O . SER A 1 215 ? 18.984 2.591 -16.162 1.00 96.94 215 SER A O 1
ATOM 1730 N N . TYR A 1 216 ? 19.810 2.593 -14.081 1.00 96.50 216 TYR A N 1
ATOM 1731 C CA . TYR A 1 216 ? 20.711 1.448 -14.275 1.00 96.50 216 TYR A CA 1
ATOM 1732 C C . TYR A 1 216 ? 20.087 0.107 -13.860 1.00 96.50 216 TYR A C 1
ATOM 1734 O O . TYR A 1 216 ? 20.737 -0.934 -13.930 1.00 96.50 216 TYR A O 1
ATOM 1742 N N . SER A 1 217 ? 18.820 0.112 -13.438 1.00 96.31 217 SER A N 1
ATOM 1743 C CA . SER A 1 217 ? 18.035 -1.093 -13.173 1.00 96.31 217 SER A CA 1
ATOM 1744 C C . SER A 1 217 ? 16.798 -1.138 -14.063 1.00 96.31 217 SER A C 1
ATOM 1746 O O . SER A 1 217 ? 16.108 -0.134 -14.252 1.00 96.31 217 SER A O 1
ATOM 1748 N N . LYS A 1 218 ? 16.508 -2.329 -14.585 1.00 97.00 218 LYS A N 1
ATOM 1749 C CA . LYS A 1 218 ? 15.305 -2.634 -15.368 1.00 97.00 218 LYS A CA 1
ATOM 1750 C C . LYS A 1 218 ? 14.477 -3.771 -14.771 1.00 97.00 218 LYS A C 1
ATOM 1752 O O . LYS A 1 218 ? 13.598 -4.287 -15.449 1.00 97.00 218 LYS A O 1
ATOM 1757 N N . TRP A 1 219 ? 14.784 -4.177 -13.541 1.00 98.12 219 TRP A N 1
ATOM 1758 C CA . TRP A 1 219 ? 14.248 -5.379 -12.908 1.00 98.12 219 TRP A CA 1
ATOM 1759 C C . TRP A 1 219 ? 13.289 -5.030 -11.770 1.00 98.12 219 TRP A C 1
ATOM 1761 O O . TRP A 1 219 ? 13.547 -4.099 -11.006 1.00 98.12 219 TRP A O 1
ATOM 1771 N N . GLY A 1 220 ? 12.205 -5.791 -11.634 1.00 97.81 220 GLY A N 1
ATOM 1772 C CA . GLY A 1 220 ? 11.244 -5.649 -10.542 1.00 97.81 220 GLY A CA 1
ATOM 1773 C C . GLY A 1 220 ? 10.244 -6.802 -10.474 1.00 97.81 220 GLY A C 1
ATOM 1774 O O . GLY A 1 220 ? 10.123 -7.596 -11.404 1.00 97.81 220 GLY A O 1
ATOM 1775 N N . GLY A 1 221 ? 9.525 -6.900 -9.357 1.00 97.94 221 GLY A N 1
ATOM 1776 C CA . GLY A 1 221 ? 8.354 -7.765 -9.234 1.00 97.94 221 GLY A CA 1
ATOM 1777 C C . GLY A 1 221 ? 7.096 -6.966 -9.563 1.00 97.94 221 GLY A C 1
ATOM 1778 O O . GLY A 1 221 ? 6.821 -5.965 -8.904 1.00 97.94 221 GLY A O 1
ATOM 1779 N N . PHE A 1 222 ? 6.333 -7.396 -10.567 1.00 97.69 222 PHE A N 1
ATOM 1780 C CA . PHE A 1 222 ? 5.153 -6.671 -11.045 1.00 97.69 222 PHE A CA 1
ATOM 1781 C C . PHE A 1 222 ? 3.882 -7.482 -10.829 1.00 97.69 222 PHE A C 1
ATOM 1783 O O . PHE A 1 222 ? 3.876 -8.698 -10.999 1.00 97.69 222 PHE A O 1
ATOM 1790 N N . LEU A 1 223 ? 2.801 -6.791 -10.466 1.00 97.06 223 LEU A N 1
ATOM 1791 C CA . LEU A 1 223 ? 1.467 -7.381 -10.444 1.00 97.06 223 LEU A CA 1
ATOM 1792 C C . LEU A 1 223 ? 0.935 -7.514 -11.871 1.00 97.06 223 LEU A C 1
ATOM 1794 O O . LEU A 1 223 ? 0.913 -6.527 -12.614 1.00 97.06 223 LEU A O 1
ATOM 1798 N N . ASP A 1 224 ? 0.457 -8.709 -12.206 1.00 93.88 224 ASP A N 1
ATOM 1799 C CA . ASP A 1 224 ? -0.363 -8.943 -13.393 1.00 93.88 224 ASP A CA 1
ATOM 1800 C C . ASP A 1 224 ? -1.712 -8.243 -13.225 1.00 93.88 224 ASP A C 1
ATOM 1802 O O . ASP A 1 224 ? -2.256 -8.228 -12.115 1.00 93.88 224 ASP A O 1
ATOM 1806 N N . GLY A 1 225 ? -2.267 -7.688 -14.306 1.00 93.38 225 GLY A N 1
ATOM 1807 C CA . GLY A 1 225 ? -3.592 -7.060 -14.275 1.00 93.38 225 GLY A CA 1
ATOM 1808 C C . GLY A 1 225 ? -3.688 -5.916 -13.262 1.00 93.38 225 GLY A C 1
ATOM 1809 O O . GLY A 1 225 ? -4.685 -5.792 -12.554 1.00 93.38 225 GLY A O 1
ATOM 1810 N N . PHE A 1 226 ? -2.619 -5.124 -13.113 1.00 94.81 226 PHE A N 1
ATOM 1811 C CA . PHE A 1 226 ? -2.548 -4.066 -12.097 1.00 94.81 226 PHE A CA 1
ATOM 1812 C C . PHE A 1 226 ? -3.603 -2.971 -12.298 1.00 94.81 226 PHE A C 1
ATOM 1814 O O . PHE A 1 226 ? -3.964 -2.299 -11.340 1.00 94.81 226 PHE A O 1
ATOM 1821 N N . ALA A 1 227 ? -4.068 -2.788 -13.537 1.00 94.50 227 ALA A N 1
ATOM 1822 C CA . ALA A 1 227 ? -5.100 -1.830 -13.907 1.00 94.50 227 ALA A CA 1
ATOM 1823 C C . ALA A 1 227 ? -6.504 -2.461 -14.005 1.00 94.50 227 ALA A C 1
ATOM 1825 O O . ALA A 1 227 ? -7.454 -1.741 -14.323 1.00 94.50 227 ALA A O 1
ATOM 1826 N N . ASP A 1 228 ? -6.647 -3.763 -13.728 1.00 94.81 228 ASP A N 1
ATOM 1827 C CA . ASP A 1 228 ? -7.933 -4.463 -13.765 1.00 94.81 228 ASP A CA 1
ATOM 1828 C C . ASP A 1 228 ? -8.808 -4.040 -12.583 1.00 94.81 228 ASP A C 1
ATOM 1830 O O . ASP A 1 228 ? -8.365 -3.998 -11.430 1.00 94.81 228 ASP A O 1
ATOM 1834 N N . PHE A 1 229 ? -10.072 -3.741 -12.870 1.00 96.81 229 PHE A N 1
ATOM 1835 C CA . PHE A 1 229 ? -11.043 -3.317 -11.871 1.00 96.81 229 PHE A CA 1
ATOM 1836 C C . PHE A 1 229 ? -12.462 -3.603 -12.360 1.00 96.81 229 PHE A C 1
ATOM 1838 O O . PHE A 1 229 ? -12.750 -3.405 -13.541 1.00 96.81 229 PHE A O 1
ATOM 1845 N N . ASP A 1 230 ? -13.343 -4.034 -11.456 1.00 96.62 230 ASP A N 1
ATOM 1846 C CA . ASP A 1 230 ? -14.781 -4.160 -11.711 1.00 96.62 230 ASP A CA 1
ATOM 1847 C C . ASP A 1 230 ? -15.512 -2.942 -11.121 1.00 96.62 230 ASP A C 1
ATOM 1849 O O . ASP A 1 230 ? -15.934 -2.970 -9.965 1.00 96.62 230 ASP A O 1
ATOM 1853 N N . PRO A 1 231 ? -15.648 -1.835 -11.873 1.00 96.75 231 PRO A N 1
ATOM 1854 C CA . PRO A 1 231 ? -16.196 -0.602 -11.323 1.00 96.75 231 PRO A CA 1
ATOM 1855 C C . PRO A 1 231 ? -17.677 -0.724 -10.952 1.00 96.75 231 PRO A C 1
ATOM 1857 O O . PRO A 1 231 ? -18.121 -0.081 -10.003 1.00 96.75 231 PRO A O 1
ATOM 1860 N N . LEU A 1 232 ? -18.437 -1.572 -11.653 1.00 96.31 232 LEU A N 1
ATOM 1861 C CA . LEU A 1 232 ? -19.872 -1.716 -11.416 1.00 96.31 232 LEU A CA 1
ATOM 1862 C C . LEU A 1 232 ? -20.154 -2.432 -10.095 1.00 96.31 232 LEU A C 1
ATOM 1864 O O . LEU A 1 232 ? -21.103 -2.057 -9.411 1.00 96.31 232 LEU A O 1
ATOM 1868 N N . PHE A 1 233 ? -19.310 -3.390 -9.701 1.00 97.56 233 PHE A N 1
ATOM 1869 C CA . PHE A 1 233 ? -19.392 -4.021 -8.381 1.00 97.56 233 PHE A CA 1
ATOM 1870 C C . PHE A 1 233 ? -19.282 -2.997 -7.237 1.00 97.56 233 PHE A C 1
ATOM 1872 O O . PHE A 1 233 ? -19.990 -3.103 -6.236 1.00 97.56 233 PHE A O 1
ATOM 1879 N N . PHE A 1 234 ? -18.451 -1.965 -7.412 1.00 96.44 234 PHE A N 1
ATOM 1880 C CA . PHE A 1 234 ? -18.249 -0.891 -6.433 1.00 96.44 234 PHE A CA 1
ATOM 1881 C C . PHE A 1 234 ? -19.183 0.316 -6.622 1.00 96.44 234 PHE A C 1
ATOM 1883 O O . PHE A 1 234 ? -19.002 1.327 -5.948 1.00 96.44 234 PHE A O 1
ATOM 1890 N N . ASN A 1 235 ? -20.182 0.236 -7.511 1.00 96.75 235 ASN A N 1
ATOM 1891 C CA . ASN A 1 235 ? -21.054 1.360 -7.888 1.00 96.75 235 ASN A CA 1
ATOM 1892 C C . ASN A 1 235 ? -20.293 2.603 -8.393 1.00 96.75 235 ASN A C 1
ATOM 1894 O O . ASN A 1 235 ? -20.758 3.733 -8.241 1.00 96.75 235 ASN A O 1
ATOM 1898 N N . ILE A 1 236 ? -19.137 2.395 -9.022 1.00 96.12 236 ILE A N 1
ATOM 1899 C CA . ILE A 1 236 ? -18.307 3.436 -9.629 1.00 96.12 236 ILE A CA 1
ATOM 1900 C C . ILE A 1 236 ? -18.573 3.448 -11.135 1.00 96.12 236 ILE A C 1
ATOM 1902 O O . ILE A 1 236 ? -18.703 2.406 -11.782 1.00 96.12 236 ILE A O 1
ATOM 1906 N N . SER A 1 237 ? -18.664 4.636 -11.734 1.00 97.06 237 SER A N 1
ATOM 1907 C CA . SER A 1 237 ? -18.846 4.718 -13.187 1.00 97.06 237 SER A CA 1
ATOM 1908 C C . SER A 1 237 ? -17.554 4.316 -13.924 1.00 97.06 237 SER A C 1
ATOM 1910 O O . SER A 1 237 ? -16.462 4.665 -13.472 1.00 97.06 237 SER A O 1
ATOM 1912 N N . PRO A 1 238 ? -17.613 3.667 -15.105 1.00 95.31 238 PRO A N 1
ATOM 1913 C CA . PRO A 1 238 ? -16.402 3.335 -15.865 1.00 95.31 238 PRO A CA 1
ATOM 1914 C C . PRO A 1 238 ? -15.519 4.553 -16.174 1.00 95.31 238 PRO A C 1
ATOM 1916 O O . PRO A 1 238 ? -14.298 4.447 -16.222 1.00 95.31 238 PRO A O 1
ATOM 1919 N N . ARG A 1 239 ? -16.134 5.731 -16.352 1.00 95.81 239 ARG A N 1
ATOM 1920 C CA . ARG A 1 239 ? -15.419 6.990 -16.591 1.00 95.81 239 ARG A CA 1
ATOM 1921 C C . ARG A 1 239 ? -14.592 7.424 -15.380 1.00 95.81 239 ARG A C 1
ATOM 1923 O O . ARG A 1 239 ? -13.477 7.898 -15.556 1.00 95.81 239 ARG A O 1
ATOM 1930 N N . GLU A 1 240 ? -15.141 7.269 -14.184 1.00 95.19 240 GLU A N 1
ATOM 1931 C CA . GLU A 1 240 ? -14.465 7.587 -12.926 1.00 95.19 240 GLU A CA 1
ATOM 1932 C C . GLU A 1 240 ? -13.344 6.585 -12.630 1.00 95.19 240 GLU A C 1
ATOM 1934 O O . GLU A 1 240 ? -12.227 6.987 -12.313 1.00 95.19 240 GLU A O 1
ATOM 1939 N N . ALA A 1 241 ? -13.589 5.294 -12.860 1.00 95.62 241 ALA A N 1
ATOM 1940 C CA . ALA A 1 241 ? -12.599 4.240 -12.648 1.00 95.62 241 ALA A CA 1
ATOM 1941 C C . ALA A 1 241 ? -11.314 4.418 -13.473 1.00 95.62 241 ALA A C 1
ATOM 1943 O O . ALA A 1 241 ? -10.230 4.081 -13.001 1.00 95.62 241 ALA A O 1
ATOM 1944 N N . VAL A 1 242 ? -11.409 4.979 -14.685 1.00 94.31 242 VAL A N 1
ATOM 1945 C CA . VAL A 1 242 ? -10.232 5.293 -15.517 1.00 94.31 242 VAL A CA 1
ATOM 1946 C C . VAL A 1 242 ? -9.357 6.380 -14.884 1.00 94.31 242 VAL A C 1
ATOM 1948 O O . VAL A 1 242 ? -8.138 6.332 -15.033 1.00 94.31 242 VAL A O 1
ATOM 1951 N N . SER A 1 243 ? -9.952 7.342 -14.171 1.00 95.25 243 SER A N 1
ATOM 1952 C CA . SER A 1 243 ? -9.211 8.396 -13.463 1.00 95.25 243 SER A CA 1
ATOM 1953 C C . SER A 1 243 ? -8.684 7.982 -12.088 1.00 95.25 243 SER A C 1
ATOM 1955 O O . SER A 1 243 ? -7.856 8.698 -11.531 1.00 95.25 243 SER A O 1
ATOM 1957 N N . MET A 1 244 ? -9.135 6.849 -11.545 1.00 97.00 244 MET A N 1
ATOM 1958 C CA . MET A 1 244 ? -8.667 6.348 -10.254 1.00 97.00 244 MET A CA 1
ATOM 1959 C C . MET A 1 244 ? -7.272 5.732 -10.359 1.00 97.00 244 MET A C 1
ATOM 1961 O O . MET A 1 244 ? -6.972 4.977 -11.300 1.00 97.00 244 MET A O 1
ATOM 1965 N N . ASP A 1 245 ? -6.448 5.974 -9.339 1.00 96.81 245 ASP A N 1
ATOM 1966 C CA . ASP A 1 245 ? -5.147 5.320 -9.220 1.00 96.81 245 ASP A CA 1
ATOM 1967 C C . ASP A 1 245 ? -5.357 3.789 -9.162 1.00 96.81 245 ASP A C 1
ATOM 1969 O O . ASP A 1 245 ? -6.194 3.304 -8.391 1.00 96.81 245 ASP A O 1
ATOM 1973 N N . PRO A 1 246 ? -4.646 2.991 -9.984 1.00 95.56 246 PRO A N 1
ATOM 1974 C CA . PRO A 1 246 ? -4.695 1.533 -9.902 1.00 95.56 246 PRO A CA 1
ATOM 1975 C C . PRO A 1 246 ? -4.468 0.970 -8.488 1.00 95.56 246 PRO A C 1
ATOM 1977 O O . PRO A 1 246 ? -5.033 -0.065 -8.150 1.00 95.56 246 PRO A O 1
ATOM 1980 N N . GLN A 1 247 ? -3.680 1.640 -7.644 1.00 96.25 247 GLN A N 1
ATOM 1981 C CA . GLN A 1 247 ? -3.435 1.229 -6.258 1.00 96.25 247 GLN A CA 1
ATOM 1982 C C . GLN A 1 247 ? -4.702 1.308 -5.401 1.00 96.25 247 GLN A C 1
ATOM 1984 O O . GLN A 1 247 ? -4.977 0.388 -4.636 1.00 96.25 247 GLN A O 1
ATOM 1989 N N . GLU A 1 248 ? -5.504 2.361 -5.569 1.00 96.62 248 GLU A N 1
ATOM 1990 C CA . GLU A 1 248 ? -6.798 2.502 -4.890 1.00 96.62 248 GLU A CA 1
ATOM 1991 C C . GLU A 1 248 ? -7.776 1.428 -5.375 1.00 96.62 248 GLU A C 1
ATOM 1993 O O . GLU A 1 248 ? -8.438 0.768 -4.576 1.00 96.62 248 GLU A O 1
ATOM 1998 N N . ARG A 1 249 ? -7.807 1.185 -6.691 1.00 96.19 249 ARG A N 1
ATOM 1999 C CA . ARG A 1 249 ? -8.646 0.145 -7.306 1.00 96.19 249 ARG A CA 1
ATOM 2000 C C . ARG A 1 249 ? -8.285 -1.265 -6.850 1.00 96.19 249 ARG A C 1
ATOM 2002 O O . ARG A 1 249 ? -9.175 -2.094 -6.683 1.00 96.19 249 ARG A O 1
ATOM 2009 N N . LEU A 1 250 ? -6.999 -1.555 -6.662 1.00 94.56 250 LEU A N 1
ATOM 2010 C CA . LEU A 1 250 ? -6.536 -2.834 -6.123 1.00 94.56 250 LEU A CA 1
ATOM 2011 C C . LEU A 1 250 ? -6.852 -2.981 -4.632 1.00 94.56 250 LEU A C 1
ATOM 2013 O O . LEU A 1 250 ? -7.080 -4.097 -4.191 1.00 94.56 250 LEU A O 1
ATOM 2017 N N . PHE A 1 251 ? -6.866 -1.884 -3.871 1.00 95.00 251 PHE A N 1
ATOM 2018 C CA . PHE A 1 251 ? -7.175 -1.904 -2.440 1.00 95.00 251 PHE A CA 1
ATOM 2019 C C . PHE A 1 251 ? -8.666 -2.120 -2.143 1.00 95.00 251 PHE A C 1
ATOM 2021 O O . PHE A 1 251 ? -9.007 -2.676 -1.104 1.00 95.00 251 PHE A O 1
ATOM 2028 N N . LEU A 1 252 ? -9.553 -1.678 -3.039 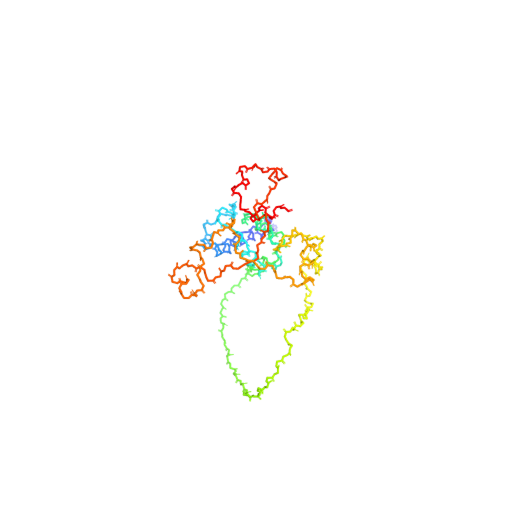1.00 95.56 252 LEU A N 1
ATOM 2029 C CA . LEU A 1 252 ? -10.998 -1.881 -2.893 1.00 95.56 252 LEU A CA 1
ATOM 2030 C C . LEU A 1 252 ? -11.440 -3.340 -3.110 1.00 95.56 252 LEU A C 1
ATOM 2032 O O . LEU A 1 252 ? -12.491 -3.721 -2.599 1.00 95.56 252 LEU A O 1
ATOM 2036 N N . GLN A 1 253 ? -10.671 -4.123 -3.875 1.00 89.88 253 GLN A N 1
ATOM 2037 C CA . GLN A 1 253 ? -10.952 -5.524 -4.231 1.00 89.88 253 GLN A CA 1
ATOM 2038 C C . GLN A 1 253 ? -10.588 -6.504 -3.114 1.00 89.88 253 GLN A C 1
ATOM 2040 O O . GLN A 1 253 ? -11.392 -7.436 -2.888 1.00 89.88 253 GLN A O 1
#

Secondary structure (DSSP, 8-state):
--PPP---PPP-HHHHHHHHHHHHHHHHHHHHHHHHHTS-GGG--SSS-GGGGT--HHHHHHHHHHHHHHHS---TTHHHH--SHHHHHHHHHHH-HHHHHHHTTTT--SS----------------------------------------SSS-------------BTTBSSHHHHHHHHHHT----EEPPTTT--STTTB-SSHHHHHHTT-BS--EE---TTTT---TTTTT--HHHHHHS-HHHHHHH-

Sequence (253 aa):
MKKVQEVKEGLPQKGIAEELLREKSTHYFKTLLGLTLRMDSHKIDTSEPLANYGIDSILIVQINHSLREVFGEINNSLLFEVQTIDALVKYFIKTHKDALIKILRLDKQTVDEEDSRPHKVKTEKTPVISKSRSRNGRRFAAWSASETEDKAGISKDPIAIIGMSGRYPQAKNLEAYWENLKSGRDCIVEIPKERWPLEGFFHPHVEEAVTQGKSYSKWGGFLDGFADFDPLFFNISPREAVSMDPQERLFLQ

Mean predicted aligned error: 20.05 Å

Nearest PDB structures (foldseek):
  4z37-assembly1_A  TM=9.807E-01  e=9.035E-10  Brevibacillus brevis NBRC 100599
  4zdn-assembly1_A-2  TM=9.917E-01  e=3.685E-08  Streptomyces platensis subsp. rosaceus
  8aig-assembly1_A  TM=8.047E-01  e=2.226E-03  Streptomyces virginiae
  6c4q-assembly1_A  TM=8.028E-01  e=2.974E-03  Mycobacterium tuberculosis H37Rv
  5ejd-assembly2_C  TM=8.207E-01  e=5.085E-02  Penicillium aethiopicum

Foldseek 3Di:
DDDDDDDDDDDDPPVVVVVVLLVLQLLVVLVLLCVLLVHDSVPADQPDFPVVSVCDPVSLVVSCVVVCVQQNDDDSCVCVVQRGNSSVSVVCCVPPVVSSCVVSVVVDPDDDDDDDDDDDDDDDDDDDDDDDDDDDDDPVPPPPPPPPPPPPPPDPDDDDDPDDFDFWQCRRTPVRVVVCVVVVHDSKDFDDVVVPDLVLAEDCDPVVCVVSVHDNDRIDRDTDCLLDADQVVVVHDPVVSVVDDSVVRRVVD

Solvent-accessible surface area (backbone atoms only — not comparable to full-atom values): 16541 Å² total; per-residue (Å²): 137,85,83,85,87,80,89,79,87,82,78,74,72,71,60,58,56,53,52,53,50,48,55,56,44,46,54,50,52,33,45,56,49,14,62,77,67,74,41,64,44,86,77,58,63,48,80,48,51,45,60,80,77,66,54,43,78,68,51,50,52,52,52,53,50,60,48,28,77,74,71,43,91,68,67,91,60,46,67,79,77,33,42,21,53,56,48,42,44,55,47,42,57,72,77,41,42,71,56,51,40,61,74,69,41,65,89,65,82,76,84,83,85,86,86,78,84,83,90,85,89,85,81,90,82,86,84,86,90,91,83,92,77,93,72,91,83,84,83,78,71,74,80,72,79,74,84,70,85,70,92,52,100,65,75,92,64,81,86,78,83,89,76,87,85,55,70,43,45,88,10,88,33,63,69,47,43,49,52,35,60,75,68,69,57,83,55,68,38,66,65,52,66,90,80,48,63,59,78,91,36,54,30,87,51,58,71,60,7,60,76,68,76,29,35,57,66,60,72,44,66,53,60,75,69,55,79,58,71,68,36,68,85,72,74,39,52,72,74,57,55,71,74,46,56,42,68,60,48,57,68,75,106